Protein AF-A0A1H4B2Q1-F1 (afdb_monomer_lite)

Sequence (324 aa):
MSEIVYVLINEAMPGYVKVGKTTTSLEQRMKELSSSTSLPLPFTCFYACTVNNSTFVERQIHDAFDNNRPNKKREFFQIAPARIVAALKLAELEDITPIDDIEMVPEDRQALEKVRSERRGQFKFSLANIPIGAELVYINNHEIRAKVINDKSIELDGKETSLSASATKLLGYKNTVQGTAYWLYEGEILDERRKRLELEGSDSFSMEQGEVVLKAGAEGGSITLYGIRNNKDWFFGLNVVDQTPSFINESDAVHDSGVVNSWLEALELLDQYTWHELYPLEVHPEFRGKVFDAASTRVKSSTSDIAQQHLPNWKSLCLQNNNE

Radius of gyration: 25.02 Å; chains: 1; bounding box: 66×44×75 Å

Secondary structure (DSSP, 8-state):
--EEEEEEEETTSTTEEEEEEESS-HHHHHHHHHT-TT-SSPEEEEEEEEES-HHHHHHHHHHHTGGG-S-TTSSEEES-HHHHHHHHTTTEEEE---SS-----HHHHHHHHHHHHHH-----GGGGT--TT-EEEETT-TT-EEEE-SSS-EEETTEEE-HHHHHHHHHT-SSPP-GGGSEEETTEEHHHHHHHHHHHHHHH--GGG-EEEEEEEETTEEEEEEEEEETTEEEEEEEEEE-GGGGGTPPPEEEEPPPBSSHHHHHHHHHTTTGGGSEEEEE-GGGHHHHHHHHHHHHHH---HHHHHHHHHHHHHHH-----

Organism: NCBI:txid592050

pLDDT: mean 83.67, std 12.82, range [34.25, 97.81]

InterPro domains:
  IPR018306 Bacteriophage T5, Orf172 DNA-binding [PF10544] (4-89)
  IPR018306 Bacteriophage T5, Orf172 DNA-binding [SM00974] (11-91)

Structure (mmCIF, N/CA/C/O backbone):
data_AF-A0A1H4B2Q1-F1
#
_entry.id   AF-A0A1H4B2Q1-F1
#
loop_
_atom_site.group_PDB
_atom_site.id
_atom_site.type_symbol
_atom_site.label_atom_id
_atom_site.label_alt_id
_atom_site.label_comp_id
_atom_site.label_asym_id
_atom_site.label_entity_id
_atom_site.label_seq_id
_atom_site.pdbx_PDB_ins_code
_atom_site.Cartn_x
_atom_site.Cartn_y
_atom_site.Cartn_z
_atom_site.occupancy
_atom_site.B_iso_or_equiv
_atom_site.auth_seq_id
_atom_site.auth_comp_id
_atom_site.auth_asym_id
_atom_site.auth_atom_id
_atom_site.pdbx_PD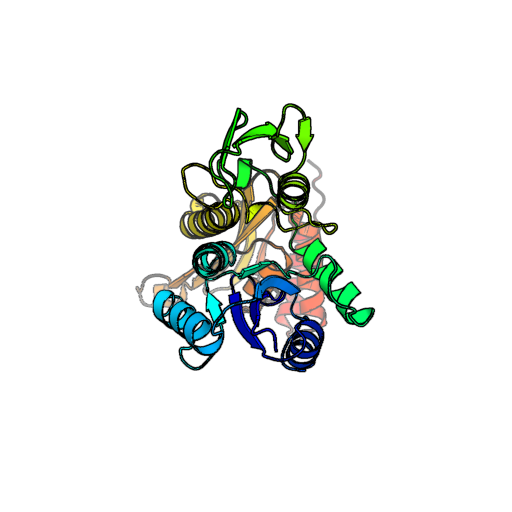B_model_num
ATOM 1 N N . MET A 1 1 ? -9.785 0.298 35.003 1.00 61.94 1 MET A N 1
ATOM 2 C CA . MET A 1 1 ? -8.960 0.855 33.911 1.00 61.94 1 MET A CA 1
ATOM 3 C C . MET A 1 1 ? -9.515 0.296 32.625 1.00 61.94 1 MET A C 1
ATOM 5 O O . MET A 1 1 ? -9.882 -0.872 32.627 1.00 61.94 1 MET A O 1
ATOM 9 N N . SER A 1 2 ? -9.638 1.117 31.591 1.00 83.62 2 SER A N 1
ATOM 10 C CA . SER A 1 2 ? -10.120 0.666 30.288 1.00 83.62 2 SER A CA 1
ATOM 11 C C . SER A 1 2 ? -9.039 -0.194 29.633 1.00 83.62 2 SER A C 1
ATOM 13 O O . SER A 1 2 ? -7.888 0.227 29.546 1.00 83.62 2 SER A O 1
ATOM 15 N N . GLU A 1 3 ? -9.387 -1.409 29.223 1.00 95.75 3 GLU A N 1
ATOM 16 C CA . GLU A 1 3 ? -8.487 -2.282 28.474 1.00 95.75 3 GLU A CA 1
ATOM 17 C C . GLU A 1 3 ? -8.705 -2.059 26.979 1.00 95.75 3 GLU A C 1
ATOM 19 O O . GLU A 1 3 ? -9.832 -2.160 26.499 1.00 95.75 3 GLU A O 1
ATOM 24 N N . ILE A 1 4 ? -7.639 -1.733 26.251 1.00 96.88 4 ILE A N 1
ATOM 25 C CA . ILE A 1 4 ? -7.710 -1.279 24.861 1.00 96.88 4 ILE A CA 1
ATOM 26 C C . ILE A 1 4 ? -7.006 -2.282 23.960 1.00 96.88 4 ILE A C 1
ATOM 28 O O . ILE A 1 4 ? -5.885 -2.702 24.254 1.00 96.88 4 ILE A O 1
ATOM 32 N N . VAL A 1 5 ? -7.633 -2.609 22.832 1.00 97.12 5 VAL A N 1
ATOM 33 C CA . VAL A 1 5 ? -6.990 -3.294 21.706 1.00 97.12 5 VAL A CA 1
ATOM 34 C C . VAL A 1 5 ? -6.981 -2.351 20.512 1.00 97.12 5 VAL A C 1
ATOM 36 O O . VAL A 1 5 ? -7.979 -1.692 20.220 1.00 97.12 5 VAL A O 1
ATOM 39 N N . TYR A 1 6 ? -5.839 -2.268 19.838 1.00 95.25 6 TYR A N 1
ATOM 40 C CA . TYR A 1 6 ? -5.623 -1.348 18.730 1.00 95.25 6 TYR A CA 1
ATOM 41 C C . TYR A 1 6 ? -5.062 -2.054 17.499 1.00 95.25 6 TYR A C 1
ATOM 43 O O . TYR A 1 6 ? -4.357 -3.064 17.581 1.00 95.25 6 TYR A O 1
ATOM 51 N N . VAL A 1 7 ? -5.340 -1.448 16.353 1.00 93.69 7 VAL A N 1
ATOM 52 C CA . VAL A 1 7 ? -4.851 -1.805 15.028 1.00 93.69 7 VAL A CA 1
ATOM 53 C C . VAL A 1 7 ? -4.079 -0.601 14.505 1.00 93.69 7 VAL A C 1
ATOM 55 O O . VAL A 1 7 ? -4.655 0.456 14.245 1.00 93.69 7 VAL A O 1
ATOM 58 N N . LEU A 1 8 ? -2.761 -0.740 14.384 1.00 91.81 8 LEU A N 1
ATOM 59 C CA . LEU A 1 8 ? -1.880 0.311 13.883 1.00 91.81 8 LEU A CA 1
ATOM 60 C C . LEU A 1 8 ? -1.349 -0.053 12.504 1.00 91.81 8 LEU A C 1
ATOM 62 O O . LEU A 1 8 ? -1.038 -1.212 12.224 1.0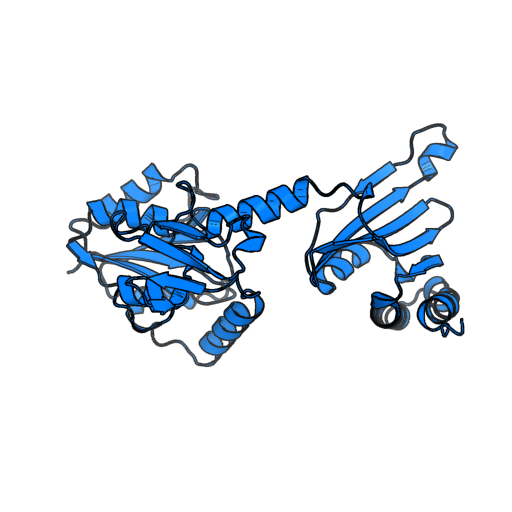0 91.81 8 LEU A O 1
ATOM 66 N N . ILE A 1 9 ? -1.178 0.966 11.676 1.00 87.62 9 ILE A N 1
ATOM 67 C CA . ILE A 1 9 ? -0.533 0.865 10.370 1.00 87.62 9 ILE A CA 1
ATOM 68 C C . ILE A 1 9 ? 0.684 1.774 10.339 1.00 87.62 9 ILE A C 1
ATOM 70 O O . ILE A 1 9 ? 0.765 2.756 11.075 1.00 87.62 9 ILE A O 1
ATOM 74 N N . ASN A 1 10 ? 1.642 1.435 9.492 1.00 87.88 10 ASN A N 1
ATOM 75 C CA . ASN A 1 10 ? 2.807 2.264 9.259 1.00 87.88 10 ASN A CA 1
ATOM 76 C C . ASN A 1 10 ? 2.923 2.509 7.762 1.00 87.88 10 ASN A C 1
ATOM 78 O O . ASN A 1 10 ? 3.028 1.561 6.984 1.00 87.88 10 ASN A O 1
ATOM 82 N N . GLU A 1 11 ? 2.923 3.775 7.363 1.00 79.06 11 GLU A N 1
ATOM 83 C CA . GLU A 1 11 ? 3.004 4.150 5.953 1.00 79.06 11 GLU A CA 1
ATOM 84 C C . GLU A 1 11 ? 4.336 3.712 5.319 1.00 79.06 11 GLU A C 1
ATOM 86 O O . GLU A 1 11 ? 4.404 3.568 4.111 1.00 79.06 11 GLU A O 1
ATOM 91 N N . ALA A 1 12 ? 5.392 3.402 6.074 1.00 79.25 12 ALA A N 1
ATOM 92 C CA . ALA A 1 12 ? 6.616 2.822 5.514 1.00 79.25 12 ALA A CA 1
ATOM 93 C C . ALA A 1 12 ? 6.510 1.303 5.273 1.00 79.25 12 ALA A C 1
ATOM 95 O O . ALA A 1 12 ? 7.309 0.751 4.524 1.00 79.25 12 ALA A O 1
ATOM 96 N N . MET A 1 13 ? 5.508 0.627 5.847 1.00 84.38 13 MET A N 1
ATOM 97 C CA . MET A 1 13 ? 5.320 -0.831 5.781 1.00 84.38 13 MET A CA 1
ATOM 98 C C . MET A 1 13 ? 3.935 -1.195 5.199 1.00 84.38 13 MET A C 1
ATOM 100 O O . MET A 1 13 ? 3.051 -1.658 5.922 1.00 84.38 13 MET A O 1
ATOM 104 N N . PRO A 1 14 ? 3.700 -0.975 3.893 1.00 73.12 14 PRO A N 1
ATOM 105 C CA . PRO A 1 14 ? 2.406 -1.219 3.261 1.00 73.12 14 PRO A CA 1
ATOM 106 C C . PRO A 1 14 ? 2.003 -2.690 3.338 1.00 73.12 14 PRO A C 1
ATOM 108 O O . PRO A 1 14 ? 2.814 -3.587 3.135 1.00 73.12 14 PRO A O 1
ATOM 111 N N . GLY A 1 15 ? 0.720 -2.933 3.611 1.00 76.56 15 GLY A N 1
ATOM 112 C CA . GLY A 1 15 ? 0.176 -4.286 3.762 1.00 76.56 15 GLY A CA 1
ATOM 113 C C . GLY A 1 15 ? 0.490 -4.943 5.108 1.00 76.56 15 GLY A C 1
ATOM 114 O O . GLY A 1 15 ? -0.048 -6.014 5.378 1.00 76.56 15 GLY A O 1
ATOM 115 N N . TYR A 1 16 ? 1.295 -4.299 5.959 1.00 88.56 16 TYR A N 1
ATOM 116 C CA . TYR A 1 16 ? 1.547 -4.743 7.321 1.00 88.56 16 TYR A CA 1
ATOM 117 C C . TYR A 1 16 ? 0.674 -3.990 8.315 1.00 88.56 16 TYR A C 1
ATOM 119 O O . TYR A 1 16 ? 0.535 -2.767 8.275 1.00 88.56 16 TYR A O 1
ATOM 127 N N . VAL A 1 17 ? 0.131 -4.744 9.260 1.00 92.25 17 VAL A N 1
ATOM 128 C CA . VAL A 1 17 ? -0.717 -4.245 10.334 1.00 92.25 17 VAL A CA 1
ATOM 129 C C . VAL A 1 17 ? -0.164 -4.739 11.657 1.00 92.25 17 VAL A C 1
ATOM 131 O O . VAL A 1 17 ? 0.189 -5.910 11.792 1.00 92.25 17 VAL A O 1
ATOM 134 N N . LYS A 1 18 ? -0.087 -3.849 12.644 1.00 95.44 18 LYS A N 1
ATOM 135 C CA . LYS A 1 18 ? 0.281 -4.188 14.015 1.00 95.44 18 LYS A CA 1
ATOM 136 C C . LYS A 1 18 ? -0.973 -4.273 14.875 1.00 95.44 18 LYS A C 1
ATOM 138 O O . LYS A 1 18 ? -1.715 -3.299 14.961 1.00 95.44 18 LYS A O 1
ATOM 143 N N . VAL A 1 19 ? -1.163 -5.393 15.566 1.00 97.00 19 VAL A N 1
ATOM 144 C CA . VAL A 1 19 ? -2.237 -5.543 16.561 1.00 97.00 19 VAL A CA 1
ATOM 145 C C . VAL A 1 19 ? -1.625 -5.673 17.934 1.00 97.00 19 VAL A C 1
ATOM 147 O O . VAL A 1 19 ? -0.865 -6.605 18.178 1.00 97.00 19 VAL A O 1
ATOM 150 N N . GLY A 1 20 ? -1.976 -4.766 18.833 1.00 96.62 20 GLY A N 1
ATOM 151 C CA . GLY A 1 20 ? -1.521 -4.837 20.212 1.00 96.62 20 GLY A CA 1
ATOM 152 C C . GLY A 1 20 ? -2.579 -4.347 21.179 1.00 96.62 20 GLY A C 1
ATOM 153 O O . GLY A 1 20 ? -3.704 -4.019 20.798 1.00 96.62 20 GLY A O 1
ATOM 154 N N . LYS A 1 21 ? -2.187 -4.286 22.445 1.00 96.62 21 LYS A N 1
ATOM 155 C CA . LYS A 1 21 ? -3.043 -3.842 23.539 1.00 96.62 21 LYS A CA 1
ATOM 156 C C . LYS A 1 21 ? -2.352 -2.840 24.446 1.00 96.62 21 LYS A C 1
ATOM 158 O O . LYS A 1 21 ? -1.122 -2.775 24.515 1.00 96.62 21 LYS A O 1
ATOM 163 N N . THR A 1 22 ? -3.157 -2.094 25.187 1.00 95.25 22 THR A N 1
ATOM 164 C CA . THR A 1 22 ? -2.695 -1.280 26.308 1.00 95.25 22 THR A CA 1
ATOM 165 C C . THR A 1 22 ? -3.746 -1.231 27.412 1.00 95.25 22 THR A C 1
ATOM 167 O O . THR A 1 22 ? -4.943 -1.331 27.157 1.00 95.25 22 THR A O 1
ATOM 170 N N . THR A 1 23 ? -3.289 -1.087 28.652 1.00 92.75 23 THR A N 1
ATOM 171 C CA . THR A 1 23 ? -4.130 -0.801 29.825 1.00 92.75 23 THR A CA 1
ATOM 172 C C . THR A 1 23 ? -3.987 0.651 30.291 1.00 92.75 23 THR A C 1
ATOM 174 O O . THR A 1 23 ? -4.574 1.044 31.301 1.00 92.75 23 THR A O 1
ATOM 177 N N . THR A 1 24 ? -3.166 1.435 29.586 1.00 87.00 24 THR A N 1
ATOM 178 C CA . THR A 1 24 ? -2.926 2.862 29.816 1.00 87.00 24 THR A CA 1
ATOM 179 C C . THR A 1 24 ? -3.566 3.682 28.686 1.00 87.00 24 THR A C 1
ATOM 181 O O . THR A 1 24 ? -4.591 3.286 28.137 1.00 87.00 24 THR A O 1
ATOM 184 N N . SER A 1 25 ? -2.989 4.832 28.331 1.00 89.88 25 SER A N 1
ATOM 185 C CA . SER A 1 25 ? -3.442 5.659 27.209 1.00 89.88 25 SER A CA 1
ATOM 186 C C . SER A 1 25 ? -2.975 5.083 25.867 1.00 89.88 25 SER A C 1
ATOM 188 O O . SER A 1 25 ? -1.820 4.668 25.708 1.00 89.88 25 SER A O 1
ATOM 190 N N . LEU A 1 26 ? -3.881 5.093 24.887 1.00 89.69 26 LEU A N 1
ATOM 191 C CA . LEU A 1 26 ? -3.586 4.752 23.496 1.00 89.69 26 LEU A CA 1
ATOM 192 C C . LEU A 1 26 ? -2.543 5.712 22.911 1.00 89.69 26 LEU A C 1
ATOM 194 O O . LEU A 1 26 ? -1.587 5.276 22.273 1.00 89.69 26 LEU A O 1
ATOM 198 N N . GLU A 1 27 ? -2.691 7.006 23.188 1.00 87.38 27 GLU A N 1
ATOM 199 C CA . GLU A 1 27 ? -1.802 8.065 22.720 1.00 87.38 27 GLU A CA 1
ATOM 200 C C . GLU A 1 27 ? -0.378 7.873 23.233 1.00 87.38 27 GLU A C 1
ATOM 202 O O . GLU A 1 27 ? 0.581 7.936 22.461 1.00 87.38 27 GLU A O 1
ATOM 207 N N . GLN A 1 28 ? -0.235 7.587 24.530 1.00 88.12 28 GLN A N 1
ATOM 208 C CA . GLN A 1 28 ? 1.063 7.303 25.130 1.00 88.12 28 GLN A CA 1
ATOM 209 C C . GLN A 1 28 ? 1.693 6.063 24.489 1.00 88.12 28 GLN A C 1
ATOM 211 O O . GLN A 1 28 ? 2.852 6.105 24.072 1.00 88.12 28 GLN A O 1
ATOM 216 N N . ARG A 1 29 ? 0.924 4.976 24.351 1.00 91.62 29 ARG A N 1
ATOM 217 C CA . ARG A 1 29 ? 1.432 3.730 23.772 1.00 91.62 29 ARG A CA 1
ATOM 218 C C . ARG A 1 29 ? 1.879 3.908 22.323 1.00 91.62 29 ARG A C 1
ATOM 220 O O . ARG A 1 29 ? 2.900 3.354 21.919 1.00 91.62 29 ARG A O 1
ATOM 227 N N . MET A 1 30 ? 1.139 4.686 21.543 1.00 89.56 30 MET A N 1
ATOM 228 C CA . MET A 1 30 ? 1.512 4.993 20.168 1.00 89.56 30 MET A CA 1
ATOM 229 C C . MET A 1 30 ? 2.780 5.840 20.084 1.00 89.56 30 MET A C 1
ATOM 231 O O . MET A 1 30 ? 3.648 5.518 19.277 1.00 89.56 30 MET A O 1
ATOM 235 N N . LYS A 1 31 ? 2.941 6.860 20.938 1.00 86.19 31 LYS A N 1
ATOM 236 C CA . LYS A 1 31 ? 4.186 7.645 21.011 1.00 86.19 31 LYS A CA 1
ATOM 237 C C . LYS A 1 31 ? 5.388 6.770 21.368 1.00 86.19 31 LYS A C 1
ATOM 239 O O . LYS A 1 31 ? 6.425 6.864 20.719 1.00 86.19 31 LYS A O 1
ATOM 244 N N . GLU A 1 32 ? 5.238 5.873 22.341 1.00 88.69 32 GLU A N 1
ATOM 245 C CA . GLU A 1 32 ? 6.292 4.926 22.723 1.00 88.69 32 GLU A CA 1
ATOM 246 C C . GLU A 1 32 ? 6.706 4.035 21.544 1.00 88.69 32 GLU A C 1
ATOM 248 O O . GLU A 1 32 ? 7.893 3.903 21.254 1.00 88.69 32 GLU A O 1
ATOM 253 N N . LEU A 1 33 ? 5.734 3.460 20.829 1.00 88.56 33 LEU A N 1
ATOM 254 C CA . LEU A 1 33 ? 6.000 2.564 19.701 1.00 88.56 33 LEU A CA 1
ATOM 255 C C . LEU A 1 33 ? 6.617 3.292 18.503 1.00 88.56 33 LEU A C 1
ATOM 257 O O . LEU A 1 33 ? 7.503 2.740 17.856 1.00 88.56 33 LEU A O 1
ATOM 261 N N . SER A 1 34 ? 6.163 4.512 18.224 1.00 85.00 34 SER A N 1
ATOM 262 C CA . SER A 1 34 ? 6.640 5.327 17.104 1.00 85.00 34 SER A CA 1
ATOM 263 C C . SER A 1 34 ? 7.990 5.997 17.368 1.00 85.00 34 SER A C 1
ATOM 265 O O . SER A 1 34 ? 8.641 6.409 16.420 1.00 85.00 34 SER A O 1
ATOM 267 N N . SER A 1 35 ? 8.448 6.077 18.623 1.00 84.62 35 SER A N 1
ATOM 268 C CA . SER A 1 35 ? 9.748 6.687 18.962 1.00 84.62 35 SER A CA 1
ATOM 269 C C . SER A 1 35 ? 10.964 5.814 18.625 1.00 84.62 35 SER A C 1
ATOM 271 O O . SER A 1 35 ? 12.108 6.252 18.757 1.00 84.62 35 SER A O 1
ATOM 273 N N . SER A 1 36 ? 10.746 4.565 18.206 1.00 84.19 36 SER A N 1
ATOM 274 C CA . SER A 1 36 ? 11.831 3.667 17.824 1.00 84.19 36 SER A CA 1
ATOM 275 C C . SER A 1 36 ? 12.524 4.149 16.549 1.00 84.19 36 SER A C 1
ATOM 277 O O . SER A 1 36 ? 11.917 4.186 15.484 1.00 84.19 36 SER A O 1
ATOM 279 N N . THR A 1 37 ? 13.836 4.385 16.626 1.00 78.81 37 THR A N 1
ATOM 280 C CA . THR A 1 37 ? 14.688 4.742 15.472 1.00 78.81 37 THR A CA 1
ATOM 281 C C . THR A 1 37 ? 14.773 3.650 14.401 1.00 78.81 37 THR A C 1
ATOM 283 O O . THR A 1 37 ? 15.349 3.863 13.340 1.00 78.81 37 THR A O 1
ATOM 286 N N . SER A 1 38 ? 14.222 2.463 14.671 1.00 83.50 38 SER A N 1
ATOM 287 C CA . SER A 1 38 ? 14.126 1.356 13.715 1.00 83.50 38 SER A CA 1
ATOM 288 C C . SER A 1 38 ? 12.898 1.448 12.799 1.00 83.50 38 SER A C 1
ATOM 290 O O . SER A 1 38 ? 12.734 0.590 11.934 1.00 83.50 38 SER A O 1
ATOM 292 N N . LEU A 1 39 ? 12.020 2.441 12.990 1.00 85.06 39 LEU A N 1
ATOM 293 C CA . LEU A 1 39 ? 10.852 2.681 12.143 1.00 85.06 39 LEU A CA 1
ATOM 294 C C . LEU A 1 39 ? 11.088 3.911 11.252 1.00 85.06 39 LEU A C 1
ATOM 296 O O . LEU A 1 39 ? 11.371 4.980 11.783 1.00 85.06 39 LEU A O 1
ATOM 300 N N . PRO A 1 40 ? 10.940 3.797 9.917 1.00 82.06 40 PRO A N 1
ATOM 301 C CA . PRO A 1 40 ? 11.136 4.937 9.016 1.00 82.06 40 PRO A CA 1
ATOM 302 C C . PRO A 1 40 ? 10.054 6.01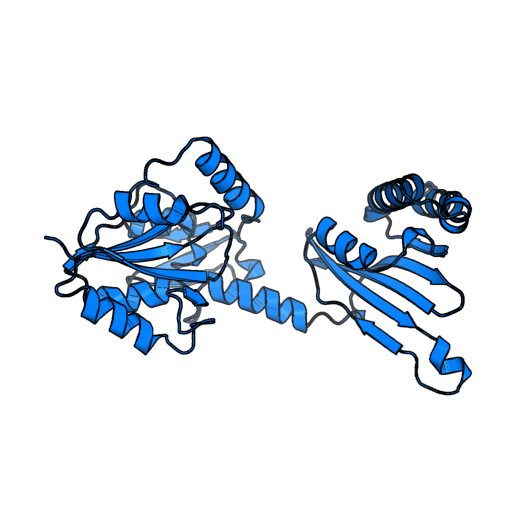7 9.131 1.00 82.06 40 PRO A C 1
ATOM 304 O O . PRO A 1 40 ? 10.299 7.170 8.797 1.00 82.06 40 PRO A O 1
ATOM 307 N N . LEU A 1 41 ? 8.849 5.634 9.560 1.00 85.06 41 LEU A N 1
ATOM 308 C CA . LEU A 1 41 ? 7.712 6.524 9.793 1.00 85.06 41 LEU A CA 1
ATOM 309 C C . LEU A 1 41 ? 7.008 6.133 11.099 1.00 85.06 41 LEU A C 1
ATOM 311 O O . LEU A 1 41 ? 7.108 4.973 11.512 1.00 85.06 41 LEU A O 1
ATOM 315 N N . PRO A 1 42 ? 6.272 7.048 11.748 1.00 85.25 42 PRO A N 1
ATOM 316 C CA . PRO A 1 42 ? 5.464 6.717 12.917 1.00 85.25 42 PRO A CA 1
ATOM 317 C C . PRO A 1 42 ? 4.254 5.841 12.551 1.00 85.25 42 PRO A C 1
ATOM 319 O O . PRO A 1 42 ? 3.817 5.765 11.400 1.00 85.25 42 PRO A O 1
ATOM 322 N N . PHE A 1 43 ? 3.677 5.187 13.559 1.00 88.12 43 PHE A N 1
ATOM 323 C CA . PHE A 1 43 ? 2.398 4.499 13.416 1.00 88.12 43 PHE A CA 1
ATOM 324 C C . PHE A 1 43 ? 1.222 5.478 13.354 1.00 88.12 43 PHE A C 1
ATOM 326 O O . PHE A 1 43 ? 1.135 6.414 14.147 1.00 88.12 43 PHE A O 1
ATOM 333 N N . THR A 1 44 ? 0.253 5.164 12.498 1.00 84.06 44 THR A N 1
ATOM 334 C CA . THR A 1 44 ? -1.091 5.747 12.497 1.00 84.06 44 THR A CA 1
ATOM 335 C C . THR A 1 44 ? -2.078 4.753 13.109 1.00 84.06 44 THR A C 1
ATOM 337 O O . THR A 1 44 ? -1.974 3.541 12.888 1.00 84.06 44 THR A O 1
ATOM 340 N N . CYS A 1 45 ? -3.044 5.251 13.884 1.00 86.19 45 CYS A N 1
ATOM 341 C CA . CYS A 1 45 ? -4.122 4.423 14.413 1.00 86.19 45 CYS A CA 1
ATOM 342 C C . CYS A 1 45 ? -5.133 4.164 13.300 1.00 86.19 45 CYS A C 1
ATOM 344 O O . CYS A 1 45 ? -5.758 5.100 12.812 1.00 86.19 45 CYS A O 1
ATOM 346 N N . PHE A 1 46 ? -5.277 2.908 12.885 1.00 83.88 46 PHE A N 1
ATOM 347 C CA . PHE A 1 46 ? -6.342 2.538 11.959 1.00 83.88 46 PHE A CA 1
ATOM 348 C C . PHE A 1 46 ? -7.663 2.351 12.705 1.00 83.88 46 PHE A C 1
ATOM 350 O O . PHE A 1 46 ? -8.710 2.738 12.202 1.00 83.88 46 PHE A O 1
ATOM 357 N N . TYR A 1 47 ? -7.603 1.738 13.889 1.00 86.75 47 TYR A N 1
ATOM 358 C CA . TYR A 1 47 ? -8.766 1.475 14.724 1.00 86.75 47 TYR A CA 1
ATOM 359 C C . TYR A 1 47 ? -8.342 1.146 16.161 1.00 86.75 47 TYR A C 1
ATOM 361 O O . TYR A 1 47 ? -7.305 0.510 16.373 1.00 86.75 47 TYR A O 1
ATOM 369 N N . ALA A 1 48 ? -9.144 1.534 17.148 1.00 91.31 48 ALA A N 1
ATOM 370 C CA . ALA A 1 48 ? -8.966 1.140 18.539 1.00 91.31 48 ALA A CA 1
ATOM 371 C C . ALA A 1 48 ? -10.312 1.037 19.260 1.00 91.31 48 ALA A C 1
ATOM 373 O O . ALA A 1 48 ? -11.207 1.850 19.049 1.00 91.31 48 ALA A O 1
ATOM 374 N N . CYS A 1 49 ? -10.435 0.063 20.156 1.00 91.81 49 CYS A N 1
ATOM 375 C CA . CYS A 1 49 ? -11.635 -0.113 20.966 1.00 91.81 49 CYS A CA 1
ATOM 376 C C . CYS A 1 49 ? -11.303 -0.520 22.398 1.00 91.81 49 CYS A C 1
ATOM 378 O O . CYS A 1 49 ? -10.243 -1.095 22.672 1.00 91.81 49 CYS A O 1
ATOM 380 N N . THR A 1 50 ? -12.232 -0.243 23.308 1.00 95.88 50 THR A N 1
ATOM 381 C CA . THR A 1 50 ? -12.221 -0.839 24.643 1.00 95.88 50 THR A CA 1
ATOM 382 C C . THR A 1 50 ? -12.853 -2.228 24.607 1.00 95.88 50 THR A C 1
ATOM 384 O O . THR A 1 50 ? -13.784 -2.492 23.843 1.00 95.88 50 THR A O 1
ATOM 387 N N . VAL A 1 51 ? -12.332 -3.135 25.433 1.00 96.50 51 VAL A N 1
ATOM 388 C CA . VAL A 1 51 ? -12.786 -4.527 25.529 1.00 96.50 51 VAL A CA 1
ATOM 389 C C . VAL A 1 51 ? -12.808 -4.994 26.984 1.00 96.50 51 VAL A C 1
ATOM 391 O O . VAL A 1 51 ? -12.138 -4.426 27.843 1.00 96.50 51 VAL A O 1
ATOM 394 N N . ASN A 1 52 ? -13.539 -6.076 27.270 1.00 95.44 52 ASN A N 1
ATOM 395 C CA . ASN A 1 52 ? -13.597 -6.652 28.622 1.00 95.44 52 ASN A CA 1
ATOM 396 C C . ASN A 1 52 ? -12.263 -7.267 29.085 1.00 95.44 52 ASN A C 1
ATOM 398 O O . ASN A 1 52 ? -11.972 -7.275 30.276 1.00 95.44 52 ASN A O 1
ATOM 402 N N . ASN A 1 53 ? -11.491 -7.852 28.164 1.00 95.88 53 ASN A N 1
ATOM 403 C CA . ASN A 1 53 ? -10.217 -8.510 28.460 1.00 95.88 53 ASN A CA 1
ATOM 404 C C . ASN A 1 53 ? -9.296 -8.418 27.238 1.00 95.88 53 ASN A C 1
ATOM 406 O O . ASN A 1 53 ? -9.356 -9.250 26.329 1.00 95.88 53 ASN A O 1
ATOM 410 N N . SER A 1 54 ? -8.436 -7.404 27.213 1.00 96.69 54 SER A N 1
ATOM 411 C CA . SER A 1 54 ? -7.530 -7.129 26.094 1.00 96.69 54 SER A CA 1
ATOM 412 C C . SER A 1 54 ? -6.529 -8.246 25.864 1.00 96.69 54 SER A C 1
ATOM 414 O O . SER A 1 54 ? -6.184 -8.529 24.722 1.00 96.69 54 SER A O 1
ATOM 416 N N . THR A 1 55 ? -6.091 -8.931 26.923 1.00 96.88 55 THR A N 1
ATOM 417 C CA . THR A 1 55 ? -5.144 -10.043 26.794 1.00 96.88 55 THR A CA 1
ATOM 418 C C . THR A 1 55 ? -5.768 -11.243 26.107 1.00 96.88 55 THR A C 1
ATOM 420 O O . THR A 1 55 ? -5.127 -11.869 25.265 1.00 96.88 55 THR A O 1
ATOM 423 N N . PHE A 1 56 ? -7.013 -11.559 26.447 1.00 96.81 56 PHE A N 1
ATOM 424 C CA . PHE A 1 56 ? -7.753 -12.610 25.773 1.00 96.81 56 PHE A CA 1
ATOM 425 C C . PHE A 1 56 ? -8.035 -12.228 24.318 1.00 96.81 56 PHE A C 1
ATOM 427 O O . PHE A 1 56 ? -7.703 -13.005 23.426 1.00 96.81 56 PHE A O 1
ATOM 434 N N . VAL A 1 57 ? -8.588 -11.034 24.078 1.00 97.06 57 VAL A N 1
ATOM 435 C CA . VAL A 1 57 ? -8.980 -10.579 22.735 1.00 97.06 57 VAL A CA 1
ATOM 436 C C . VAL A 1 57 ? -7.777 -10.502 21.796 1.00 97.06 57 VAL A C 1
ATOM 438 O O . VAL A 1 57 ? -7.821 -11.082 20.716 1.00 97.06 57 VAL A O 1
ATOM 441 N N . GLU A 1 58 ? -6.678 -9.866 22.214 1.00 97.25 58 GLU A N 1
ATOM 442 C CA . GLU A 1 58 ? -5.441 -9.800 21.425 1.00 97.25 58 GLU A CA 1
ATOM 443 C C . GLU A 1 58 ? -4.953 -11.201 21.046 1.00 97.25 58 GLU A C 1
ATOM 445 O O . GLU A 1 58 ? -4.669 -11.459 19.877 1.00 97.25 58 GLU A O 1
ATOM 450 N N . ARG A 1 59 ? -4.902 -12.125 22.015 1.00 96.38 59 ARG A N 1
ATOM 451 C CA . ARG A 1 59 ? -4.476 -13.502 21.758 1.00 96.38 59 ARG A CA 1
ATOM 452 C C . ARG A 1 59 ? -5.388 -14.189 20.743 1.00 96.38 59 ARG A C 1
ATOM 454 O O . ARG A 1 59 ? -4.883 -14.827 19.832 1.00 96.38 59 ARG A O 1
ATOM 461 N N . GLN A 1 60 ? -6.708 -14.036 20.860 1.00 97.25 60 GLN A N 1
ATOM 462 C CA . GLN A 1 60 ? -7.646 -14.614 19.891 1.00 97.25 60 GLN A CA 1
ATOM 463 C C . GLN A 1 60 ? -7.458 -14.046 18.482 1.00 97.25 60 GLN A C 1
ATOM 465 O O . GLN A 1 60 ? -7.513 -14.807 17.524 1.00 97.25 60 GLN A O 1
ATOM 470 N N . ILE A 1 61 ? -7.179 -12.747 18.342 1.00 96.31 61 ILE A N 1
ATOM 471 C CA . ILE A 1 61 ? -6.842 -12.156 17.040 1.00 96.31 61 ILE A CA 1
ATOM 472 C C . ILE A 1 61 ? -5.533 -12.748 16.504 1.00 96.31 61 ILE A C 1
ATOM 474 O O . ILE A 1 61 ? -5.457 -13.128 15.338 1.00 96.31 61 ILE A O 1
ATOM 478 N N . HIS A 1 62 ? -4.507 -12.867 17.349 1.00 95.62 62 HIS A N 1
ATOM 479 C CA . HIS A 1 62 ? -3.224 -13.443 16.943 1.00 95.62 62 HIS A CA 1
ATOM 480 C C . HIS A 1 62 ? -3.352 -14.900 16.498 1.00 95.62 62 HIS A C 1
ATOM 482 O O . HIS A 1 62 ? -2.722 -15.267 15.509 1.00 95.62 62 HIS A O 1
ATOM 488 N N . ASP A 1 63 ? -4.173 -15.690 17.188 1.00 94.00 63 ASP A N 1
ATOM 489 C CA . ASP A 1 63 ? -4.436 -17.091 16.860 1.00 94.00 63 ASP A CA 1
ATOM 490 C C . ASP A 1 63 ? -5.286 -17.217 15.581 1.00 94.00 63 ASP A C 1
ATOM 492 O O . ASP A 1 63 ? -4.955 -17.993 14.686 1.00 94.00 63 ASP A O 1
ATOM 496 N N . ALA A 1 64 ? -6.358 -16.425 15.456 1.00 92.62 64 ALA A N 1
ATOM 497 C CA . ALA A 1 64 ? -7.274 -16.472 14.313 1.00 92.62 64 ALA A CA 1
ATOM 498 C C . ALA A 1 64 ? -6.599 -16.087 12.987 1.00 92.62 64 ALA A C 1
ATOM 500 O O . ALA A 1 64 ? -6.951 -16.620 11.935 1.00 92.62 64 ALA A O 1
ATOM 501 N N . PHE A 1 65 ? -5.618 -15.183 13.038 1.00 93.12 65 PHE A N 1
ATOM 502 C CA . PHE A 1 65 ? -4.871 -14.709 11.873 1.00 93.12 65 PHE A CA 1
ATOM 503 C C . PHE A 1 65 ? -3.405 -15.177 11.872 1.00 93.12 65 PHE A C 1
ATOM 505 O O . PHE A 1 65 ? -2.560 -14.536 11.246 1.00 93.12 65 PHE A O 1
ATOM 512 N N . ASP A 1 66 ? -3.076 -16.293 12.540 1.00 92.44 66 ASP A N 1
ATOM 513 C CA . ASP A 1 66 ? -1.689 -16.789 12.654 1.00 92.44 66 ASP A CA 1
ATOM 514 C C . ASP A 1 66 ? -1.042 -17.062 11.285 1.00 92.44 66 ASP A C 1
ATOM 516 O O . ASP A 1 66 ? 0.135 -16.765 11.078 1.00 92.44 66 ASP A O 1
ATOM 520 N N . ASN A 1 67 ? -1.827 -17.531 10.309 1.00 92.81 67 ASN A N 1
ATOM 521 C CA . ASN A 1 67 ? -1.362 -17.770 8.936 1.00 92.81 67 ASN A CA 1
ATOM 522 C C . ASN A 1 67 ? -0.904 -16.491 8.216 1.00 92.81 67 ASN A C 1
ATOM 524 O O . ASN A 1 67 ? -0.144 -16.567 7.256 1.00 92.81 67 ASN A O 1
ATOM 528 N N . ASN A 1 68 ? -1.341 -15.319 8.680 1.00 91.31 68 ASN A N 1
ATOM 529 C CA . ASN A 1 68 ? -0.957 -14.026 8.128 1.00 91.31 68 ASN A CA 1
ATOM 530 C C . ASN A 1 68 ? 0.218 -13.390 8.881 1.00 91.31 68 ASN A C 1
ATOM 532 O O . ASN A 1 68 ? 0.531 -12.236 8.605 1.00 91.31 68 ASN A O 1
ATOM 536 N N . ARG A 1 69 ? 0.868 -14.079 9.833 1.00 92.12 69 ARG A N 1
ATOM 537 C CA . ARG A 1 69 ? 1.998 -13.537 10.607 1.00 92.12 69 ARG A CA 1
ATOM 538 C C . ARG A 1 69 ? 3.337 -13.928 9.980 1.00 92.12 69 ARG A C 1
ATOM 540 O O . ARG A 1 69 ? 3.752 -15.079 10.119 1.00 92.12 69 ARG A O 1
ATOM 547 N N . PRO A 1 70 ? 4.103 -12.980 9.407 1.00 87.88 70 PRO A N 1
ATOM 548 C CA . PRO A 1 70 ? 5.420 -13.285 8.836 1.00 87.88 70 PRO A CA 1
ATOM 549 C C . PRO A 1 70 ? 6.431 -13.724 9.901 1.00 87.88 70 PRO A C 1
ATOM 551 O O . PRO A 1 70 ? 7.374 -14.461 9.630 1.00 87.88 70 PRO A O 1
ATOM 554 N N . ASN A 1 71 ? 6.227 -13.288 11.147 1.00 89.62 71 ASN A N 1
ATOM 555 C CA . ASN A 1 71 ? 7.009 -13.724 12.293 1.00 89.62 71 ASN A CA 1
ATOM 556 C C . ASN A 1 71 ? 6.097 -13.943 13.503 1.00 89.62 71 ASN A C 1
ATOM 558 O O . ASN A 1 71 ? 5.632 -12.984 14.120 1.00 89.62 71 ASN A O 1
ATOM 562 N N . LYS A 1 72 ? 5.914 -15.207 13.900 1.00 89.06 72 LYS A N 1
ATOM 563 C CA . LYS A 1 72 ? 5.041 -15.605 15.020 1.00 89.06 72 LYS A CA 1
ATOM 564 C C . LYS A 1 72 ? 5.448 -15.025 16.381 1.00 89.06 72 LYS A C 1
ATOM 566 O O . LYS A 1 72 ? 4.644 -14.993 17.304 1.00 89.06 72 LYS A O 1
ATOM 571 N N . LYS A 1 73 ? 6.689 -14.542 16.524 1.00 90.50 73 LYS A N 1
ATOM 572 C CA . LYS A 1 73 ? 7.173 -13.869 17.745 1.00 90.50 73 LYS A CA 1
ATOM 573 C C . LYS A 1 73 ? 6.851 -12.371 17.775 1.00 90.50 73 LYS A C 1
ATOM 575 O O . LYS A 1 73 ? 7.198 -11.696 18.741 1.00 90.50 73 LYS A O 1
ATOM 580 N N . ARG A 1 74 ? 6.273 -11.819 16.705 1.00 91.62 74 ARG A N 1
ATOM 581 C CA . ARG A 1 74 ? 6.008 -10.385 16.540 1.00 91.62 74 ARG A CA 1
ATOM 582 C C . ARG A 1 74 ? 4.531 -10.130 16.291 1.00 91.62 74 ARG A C 1
ATOM 584 O O . ARG A 1 74 ? 3.830 -10.945 15.708 1.00 91.62 74 ARG A O 1
ATOM 591 N N . GLU A 1 75 ? 4.063 -8.968 16.707 1.00 93.94 75 GLU A N 1
ATOM 592 C CA . GLU A 1 75 ? 2.652 -8.562 16.667 1.00 93.94 75 GLU A CA 1
ATOM 593 C C . GLU A 1 75 ? 2.236 -7.974 15.303 1.00 93.94 75 GLU A C 1
ATOM 595 O O . GLU A 1 75 ? 1.441 -7.038 15.253 1.00 93.94 75 GLU A O 1
ATOM 600 N N . PHE A 1 76 ? 2.830 -8.460 14.209 1.00 95.19 76 PHE A N 1
ATOM 601 C CA . PHE A 1 76 ? 2.590 -7.958 12.855 1.00 95.19 76 PHE A CA 1
ATOM 602 C C . PHE A 1 76 ? 1.929 -9.012 11.975 1.00 95.19 76 PHE A C 1
ATOM 604 O O . PHE A 1 76 ? 2.263 -10.197 12.047 1.00 95.19 76 PHE A O 1
ATOM 611 N N . PHE A 1 77 ? 1.041 -8.534 11.113 1.00 94.50 77 PHE A N 1
ATOM 612 C CA . PHE A 1 77 ? 0.232 -9.319 10.197 1.00 94.50 77 PHE A CA 1
ATOM 613 C C . PHE A 1 77 ? 0.342 -8.723 8.800 1.00 94.50 77 PHE A C 1
ATOM 615 O O . PHE A 1 77 ? 0.284 -7.505 8.650 1.00 94.50 77 PHE A O 1
ATOM 622 N N . GLN A 1 78 ? 0.458 -9.574 7.790 1.00 91.12 78 GLN A N 1
ATOM 623 C CA . GLN A 1 78 ? 0.329 -9.204 6.390 1.00 91.12 78 GLN A CA 1
ATOM 624 C C . GLN A 1 78 ? -1.113 -9.491 5.948 1.00 91.12 78 GLN A C 1
ATOM 626 O O . GLN A 1 78 ? -1.437 -10.578 5.463 1.00 91.12 78 GLN A O 1
ATOM 631 N N . ILE A 1 79 ? -2.008 -8.545 6.236 1.00 83.12 79 ILE A N 1
ATOM 632 C CA . ILE A 1 79 ? -3.457 -8.644 6.002 1.00 83.12 79 ILE A CA 1
ATOM 633 C C . ILE A 1 79 ? -4.068 -7.240 5.935 1.00 83.12 79 ILE A C 1
ATOM 635 O O . ILE A 1 79 ? -3.551 -6.311 6.556 1.00 83.12 79 ILE A O 1
ATOM 639 N N . ALA A 1 80 ? -5.184 -7.065 5.222 1.00 77.88 80 ALA A N 1
ATOM 640 C CA . ALA A 1 80 ? -5.921 -5.806 5.262 1.00 77.88 80 ALA A CA 1
ATOM 641 C C . ALA A 1 80 ? -6.428 -5.503 6.692 1.00 77.88 80 ALA A C 1
ATOM 643 O O . ALA A 1 80 ? -7.071 -6.361 7.310 1.00 77.88 80 ALA A O 1
ATOM 644 N N . PRO A 1 81 ? -6.204 -4.285 7.225 1.00 83.50 81 PRO A N 1
ATOM 645 C CA . PRO A 1 81 ? -6.554 -3.943 8.606 1.00 83.50 81 PRO A CA 1
ATOM 646 C C . PRO A 1 81 ? -8.059 -4.053 8.880 1.00 83.50 81 PRO A C 1
ATOM 648 O O . PRO A 1 81 ? -8.453 -4.484 9.962 1.00 83.50 81 PRO A O 1
ATOM 651 N N . ALA A 1 82 ? -8.902 -3.772 7.880 1.00 76.06 82 ALA A N 1
ATOM 652 C CA . ALA A 1 82 ? -10.354 -3.917 7.970 1.00 76.06 82 ALA A CA 1
ATOM 653 C C . ALA A 1 82 ? -10.799 -5.339 8.369 1.00 76.06 82 ALA A C 1
ATOM 655 O O . ALA A 1 82 ? -11.778 -5.494 9.097 1.00 76.06 82 ALA A O 1
ATOM 656 N N . ARG A 1 83 ? -10.055 -6.385 7.974 1.00 79.50 83 ARG A N 1
ATOM 657 C CA . ARG A 1 83 ? -10.363 -7.775 8.357 1.00 79.50 83 ARG A CA 1
ATOM 658 C C . ARG A 1 83 ? -10.164 -8.020 9.851 1.00 79.50 83 ARG A C 1
ATOM 660 O O . ARG A 1 83 ? -10.934 -8.756 10.462 1.00 79.50 83 ARG A O 1
ATOM 667 N N . ILE A 1 84 ? -9.158 -7.377 10.440 1.00 89.00 84 ILE A N 1
ATOM 668 C CA . ILE A 1 84 ? -8.912 -7.429 11.884 1.00 89.00 84 ILE A CA 1
ATOM 669 C C . ILE A 1 84 ? -9.996 -6.645 12.624 1.00 89.00 84 ILE A C 1
ATOM 671 O O . ILE A 1 84 ? -10.526 -7.133 13.619 1.00 89.00 84 ILE A O 1
ATOM 675 N N . VAL A 1 85 ? -10.366 -5.464 12.115 1.00 83.44 85 VAL A N 1
ATOM 676 C CA . VAL A 1 85 ? -11.451 -4.650 12.688 1.00 83.44 85 VAL A CA 1
ATOM 677 C C . VAL A 1 85 ? -12.766 -5.425 12.718 1.00 83.44 85 VAL A C 1
ATOM 679 O O . VAL A 1 85 ? -13.422 -5.450 13.753 1.00 83.44 85 VAL A O 1
ATOM 682 N N . ALA A 1 86 ? -13.120 -6.128 11.640 1.00 78.56 86 ALA A N 1
ATOM 683 C CA . ALA A 1 86 ? -14.329 -6.950 11.597 1.00 78.56 86 ALA A CA 1
ATOM 684 C C . ALA A 1 86 ? -14.360 -8.020 12.705 1.00 78.56 86 ALA A C 1
ATOM 686 O O . ALA A 1 86 ? -15.402 -8.244 13.318 1.00 78.56 86 ALA A O 1
ATOM 687 N N . ALA A 1 87 ? -13.218 -8.647 13.009 1.00 87.19 87 ALA A N 1
ATOM 688 C CA . ALA A 1 87 ? -13.113 -9.589 14.121 1.00 87.19 87 ALA A CA 1
ATOM 689 C C . ALA A 1 87 ? -13.187 -8.889 15.492 1.00 87.19 87 ALA A C 1
ATOM 691 O O . ALA A 1 87 ? -13.860 -9.382 16.396 1.00 87.19 87 ALA A O 1
ATOM 692 N N . LEU A 1 88 ? -12.540 -7.727 15.649 1.00 88.81 88 LEU A N 1
ATOM 693 C CA . LEU A 1 88 ? -12.568 -6.946 16.893 1.00 88.81 88 LEU A CA 1
ATOM 694 C C . LEU A 1 88 ? -13.963 -6.421 17.236 1.00 88.81 88 LEU A C 1
ATOM 696 O O . LEU A 1 88 ? -14.322 -6.406 18.411 1.00 88.81 88 LEU A O 1
ATOM 700 N N . LYS A 1 89 ? -14.776 -6.077 16.232 1.00 83.44 89 LYS A N 1
ATOM 701 C CA . LYS A 1 89 ? -16.165 -5.623 16.411 1.00 83.44 89 LYS A CA 1
ATOM 702 C C . LYS A 1 89 ? -17.040 -6.634 17.171 1.00 83.44 89 LYS A C 1
ATOM 704 O O . LYS A 1 89 ? -18.028 -6.233 17.771 1.00 83.44 89 LYS A O 1
ATOM 709 N N . LEU A 1 90 ? -16.671 -7.920 17.213 1.00 87.81 90 LEU A N 1
ATOM 710 C CA . LEU A 1 90 ? -17.371 -8.941 18.010 1.00 87.81 90 LEU A CA 1
ATOM 711 C C . LEU A 1 90 ? -17.104 -8.837 19.523 1.00 87.81 90 LEU A C 1
ATOM 713 O O . LEU A 1 90 ? -17.868 -9.384 20.316 1.00 87.81 90 LEU A O 1
ATOM 717 N N . ALA A 1 91 ? -16.011 -8.183 19.921 1.00 90.19 91 ALA A N 1
ATOM 718 C CA . ALA A 1 91 ? -15.587 -8.021 21.312 1.00 90.19 91 ALA A CA 1
ATOM 719 C C . ALA A 1 91 ? -15.545 -6.550 21.773 1.00 90.19 91 ALA A C 1
ATOM 721 O O . ALA A 1 91 ? -15.256 -6.297 22.946 1.00 90.19 91 ALA A O 1
ATOM 722 N N . GLU A 1 92 ? -15.810 -5.606 20.864 1.00 91.38 92 GLU A N 1
ATOM 723 C CA . GLU A 1 92 ? -15.862 -4.164 21.117 1.00 91.38 92 GLU A CA 1
ATOM 724 C C . GLU A 1 92 ? -16.920 -3.822 22.173 1.00 91.38 92 GLU A C 1
ATOM 726 O O . GLU A 1 92 ? -18.073 -4.245 22.083 1.00 91.38 92 GLU A O 1
ATOM 731 N N . LEU A 1 93 ? -16.524 -3.005 23.151 1.00 91.31 93 LEU A N 1
ATOM 732 C CA . LEU A 1 93 ? -17.443 -2.301 24.046 1.00 91.31 93 LEU A CA 1
ATOM 733 C C . LEU A 1 93 ? -17.671 -0.858 23.590 1.00 91.31 93 LEU A C 1
ATOM 735 O O . LEU A 1 93 ? -18.802 -0.380 23.595 1.00 91.31 93 LEU A O 1
ATOM 739 N N . GLU A 1 94 ? -16.596 -0.170 23.207 1.00 88.38 94 GLU A N 1
ATOM 740 C CA . GLU A 1 94 ? -16.626 1.220 22.752 1.00 88.38 94 GLU A CA 1
ATOM 741 C C . GLU A 1 94 ? -15.513 1.458 21.728 1.00 88.38 94 GLU A C 1
ATOM 743 O O . GLU A 1 94 ? -14.360 1.089 21.968 1.00 88.38 94 GLU A O 1
ATOM 748 N N . ASP A 1 95 ? -15.850 2.092 20.606 1.00 84.94 95 ASP A N 1
ATOM 749 C CA . ASP A 1 95 ? -14.887 2.594 19.625 1.00 84.94 95 ASP A CA 1
ATOM 750 C C . ASP A 1 95 ? -14.226 3.873 20.156 1.00 84.94 95 ASP A C 1
ATOM 752 O O . ASP A 1 95 ? -14.890 4.877 20.412 1.00 84.94 95 ASP A O 1
ATOM 756 N N . ILE A 1 96 ? -12.908 3.822 20.327 1.00 86.75 96 ILE A N 1
ATOM 757 C CA . ILE A 1 96 ? -12.087 4.935 20.818 1.00 86.75 96 ILE A CA 1
ATOM 758 C C . ILE A 1 96 ? -11.013 5.320 19.800 1.00 86.75 96 ILE A C 1
ATOM 760 O O . ILE A 1 96 ? -9.956 5.843 20.161 1.00 86.75 96 ILE A O 1
ATOM 764 N N . THR A 1 97 ? -11.245 5.014 18.523 1.00 83.06 97 THR A N 1
ATOM 765 C CA . THR A 1 97 ? -10.308 5.349 17.454 1.00 83.06 97 THR A CA 1
ATOM 766 C C . THR A 1 97 ? -10.086 6.868 17.432 1.00 83.06 97 THR A C 1
ATOM 768 O O . THR A 1 97 ? -11.061 7.618 17.322 1.00 83.06 97 THR A O 1
ATOM 771 N N . PRO A 1 98 ? -8.833 7.355 17.543 1.00 72.94 98 PRO A N 1
ATOM 772 C CA . PRO A 1 98 ? -8.545 8.781 17.552 1.00 72.94 98 PRO A CA 1
ATOM 773 C C . PRO A 1 98 ? -9.106 9.469 16.308 1.00 72.94 98 PRO A C 1
ATOM 775 O O . PRO A 1 98 ? -8.843 9.064 15.178 1.00 72.94 98 PRO A O 1
ATOM 778 N N . ILE A 1 99 ? -9.881 10.531 16.532 1.00 56.44 99 ILE A N 1
ATOM 779 C CA . ILE A 1 99 ? -10.483 11.333 15.458 1.00 56.44 99 ILE A CA 1
ATOM 780 C C . ILE A 1 99 ? -9.395 12.083 14.672 1.00 56.44 99 ILE A C 1
ATOM 782 O O . ILE A 1 99 ? -9.559 12.312 13.471 1.00 56.44 99 ILE A O 1
ATOM 786 N N . ASP A 1 100 ? -8.292 12.423 15.349 1.00 54.62 100 ASP A N 1
ATOM 787 C CA . ASP A 1 100 ? -7.107 13.082 14.807 1.00 54.62 100 ASP A CA 1
ATOM 788 C C . ASP A 1 100 ? -5.857 12.206 14.926 1.00 54.62 100 ASP A C 1
ATOM 790 O O . ASP A 1 100 ? -5.723 11.430 15.876 1.00 54.62 100 ASP A O 1
ATOM 794 N N . ASP A 1 101 ? -4.933 12.343 13.961 1.00 57.50 101 ASP A N 1
ATOM 795 C CA . ASP A 1 101 ? -3.574 11.821 14.114 1.00 57.50 101 ASP A CA 1
ATOM 796 C C . ASP A 1 101 ? -3.036 12.388 15.442 1.00 57.50 101 ASP A C 1
ATOM 798 O O . ASP A 1 101 ? -2.990 13.609 15.629 1.00 57.50 101 ASP A O 1
ATOM 802 N N . ILE A 1 102 ? -2.685 11.502 16.383 1.00 65.44 102 ILE A N 1
ATOM 803 C CA . ILE A 1 102 ? -2.148 11.877 17.701 1.00 65.44 102 ILE A CA 1
ATOM 804 C C . ILE A 1 102 ? -1.033 12.897 17.498 1.00 65.44 102 ILE A C 1
ATOM 806 O O . ILE A 1 102 ? -0.280 12.774 16.538 1.00 65.44 102 ILE A O 1
ATOM 810 N N . GLU A 1 103 ? -0.913 13.898 18.377 1.00 61.38 103 GLU A N 1
ATOM 811 C CA . GLU A 1 103 ? 0.125 14.927 18.251 1.00 61.38 103 GLU A CA 1
ATOM 812 C C . GLU A 1 103 ? 1.506 14.316 17.968 1.00 61.38 103 GLU A C 1
ATOM 814 O O . GLU A 1 103 ? 2.134 13.706 18.841 1.00 61.38 103 GLU A O 1
ATOM 819 N N . MET A 1 104 ? 1.943 14.504 16.723 1.00 69.62 104 MET A N 1
ATOM 820 C CA . MET A 1 104 ? 3.240 14.119 16.185 1.00 69.62 104 MET A CA 1
ATOM 821 C C . MET A 1 104 ? 4.130 15.348 16.071 1.00 69.62 104 MET A C 1
ATOM 823 O O . MET A 1 104 ? 3.653 16.480 15.939 1.00 69.62 104 MET A O 1
ATOM 827 N N . VAL A 1 105 ? 5.437 15.108 16.078 1.00 76.12 105 VAL A N 1
ATOM 828 C CA . VAL A 1 105 ? 6.427 16.147 15.800 1.00 76.12 105 VAL A CA 1
ATOM 829 C C . VAL A 1 105 ? 6.220 16.649 14.357 1.00 76.12 105 VAL A C 1
ATOM 831 O O . VAL A 1 105 ? 5.863 15.855 13.484 1.00 76.12 105 VAL A O 1
ATOM 834 N N . PRO A 1 106 ? 6.407 17.952 14.061 1.00 77.19 106 PRO A N 1
ATOM 835 C CA . PRO A 1 106 ? 6.183 18.492 12.716 1.00 77.19 106 PRO A CA 1
ATOM 836 C C . PRO A 1 106 ? 6.935 17.756 11.599 1.00 77.19 106 PRO A C 1
ATOM 838 O O . PRO A 1 106 ? 6.405 17.618 10.500 1.00 77.19 106 PRO A O 1
ATOM 841 N N . GLU A 1 107 ? 8.138 17.261 11.886 1.00 78.19 107 GLU A N 1
ATOM 842 C CA . GLU A 1 107 ? 8.965 16.501 10.943 1.00 78.19 107 GLU A CA 1
ATOM 843 C C . GLU A 1 107 ? 8.333 15.147 10.580 1.00 78.19 107 GLU A C 1
ATOM 845 O O . GLU A 1 107 ? 8.173 14.842 9.399 1.00 78.19 107 GLU A O 1
ATOM 850 N N . ASP A 1 108 ? 7.848 14.398 11.577 1.00 76.62 108 ASP A N 1
ATOM 851 C CA . ASP A 1 108 ? 7.102 13.149 11.374 1.00 76.62 108 ASP A CA 1
ATOM 852 C C . ASP A 1 108 ? 5.839 13.375 10.536 1.00 76.62 108 ASP A C 1
ATOM 854 O O . ASP A 1 108 ? 5.520 12.590 9.640 1.00 76.62 108 ASP A O 1
ATOM 858 N N . ARG A 1 109 ? 5.123 14.478 10.799 1.00 76.00 109 ARG A N 1
ATOM 859 C CA . ARG A 1 109 ? 3.928 14.851 10.031 1.00 76.00 109 ARG A CA 1
ATOM 860 C C . ARG A 1 109 ? 4.274 15.125 8.569 1.00 76.00 109 ARG A C 1
ATOM 862 O O . ARG A 1 109 ? 3.584 14.620 7.688 1.00 76.00 109 ARG A O 1
ATOM 869 N N . GLN A 1 110 ? 5.339 15.881 8.304 1.00 76.62 110 GLN A N 1
ATOM 870 C CA . GLN A 1 110 ? 5.781 16.166 6.936 1.00 76.62 110 GLN A CA 1
ATOM 871 C C . GLN A 1 110 ? 6.227 14.897 6.202 1.00 76.62 110 GLN A C 1
ATOM 873 O O . GLN A 1 110 ? 5.865 14.706 5.041 1.00 76.62 110 GLN A O 1
ATOM 878 N N . ALA A 1 111 ? 6.965 14.007 6.869 1.00 78.81 111 ALA A N 1
ATOM 879 C CA . ALA A 1 111 ? 7.398 12.738 6.291 1.00 78.81 111 ALA A CA 1
ATOM 880 C C . ALA A 1 111 ? 6.203 11.828 5.948 1.00 78.81 111 ALA A C 1
ATOM 882 O O . ALA A 1 111 ? 6.137 11.275 4.848 1.00 78.81 111 ALA A O 1
ATOM 883 N N . LEU A 1 112 ? 5.216 11.738 6.847 1.00 73.81 112 LEU A N 1
ATOM 884 C CA . LEU A 1 112 ? 3.956 11.033 6.604 1.00 73.81 112 LEU A CA 1
ATOM 885 C C . LEU A 1 112 ? 3.174 11.628 5.432 1.00 73.81 112 LEU A C 1
ATOM 887 O O . LEU A 1 112 ? 2.721 10.887 4.564 1.00 73.81 112 LEU A O 1
ATOM 891 N N . GLU A 1 113 ? 2.987 12.948 5.399 1.00 70.44 113 GLU A N 1
ATOM 892 C CA . GLU A 1 113 ? 2.256 13.627 4.324 1.00 70.44 113 GLU A CA 1
ATOM 893 C C . GLU A 1 113 ? 2.934 13.431 2.970 1.00 70.44 113 GLU A C 1
ATOM 895 O O . GLU A 1 113 ? 2.253 13.144 1.983 1.00 70.44 113 GLU A O 1
ATOM 900 N N . LYS A 1 114 ? 4.269 13.503 2.934 1.00 73.81 114 LYS A N 1
ATOM 901 C CA . LYS A 1 114 ? 5.062 13.229 1.738 1.00 73.81 114 LYS A CA 1
ATOM 902 C C . LYS A 1 114 ? 4.832 11.803 1.239 1.00 73.81 114 LYS A C 1
ATOM 904 O O . LYS A 1 114 ? 4.373 11.648 0.110 1.00 73.81 114 LYS A O 1
ATOM 909 N N . VAL A 1 115 ? 5.019 10.780 2.077 1.00 69.62 115 VAL A N 1
ATOM 910 C CA . VAL A 1 115 ? 4.806 9.375 1.672 1.00 69.62 115 VAL A CA 1
ATOM 911 C C . VAL A 1 115 ? 3.353 9.101 1.289 1.00 69.62 115 VAL A C 1
ATOM 913 O O . VAL A 1 115 ? 3.092 8.425 0.292 1.00 69.62 115 VAL A O 1
ATOM 916 N N . ARG A 1 116 ? 2.391 9.681 2.018 1.00 66.31 116 ARG A N 1
ATOM 917 C CA . ARG A 1 116 ? 0.971 9.635 1.649 1.00 66.31 116 ARG A CA 1
ATOM 918 C C . ARG A 1 116 ? 0.758 10.252 0.264 1.00 66.31 116 ARG A C 1
ATOM 920 O O . ARG A 1 116 ? 0.028 9.671 -0.525 1.00 66.31 116 ARG A O 1
ATOM 927 N N . SER A 1 117 ? 1.374 11.389 -0.058 1.00 62.91 117 SER A N 1
ATOM 928 C CA . SER A 1 117 ? 1.233 12.042 -1.369 1.00 62.91 117 SER A CA 1
ATOM 929 C C . SER A 1 117 ? 1.906 11.270 -2.513 1.00 62.91 117 SER A C 1
ATOM 931 O O . SER A 1 117 ? 1.305 11.138 -3.574 1.00 62.91 117 SER A O 1
ATOM 933 N N . GLU A 1 118 ? 3.087 10.693 -2.278 1.00 62.28 118 GLU A N 1
ATOM 934 C CA . GLU A 1 118 ? 3.876 9.943 -3.268 1.00 62.28 118 GLU A CA 1
ATOM 935 C C . GLU A 1 118 ? 3.251 8.583 -3.604 1.00 62.28 118 GLU A C 1
ATOM 937 O O . GLU A 1 118 ? 3.195 8.198 -4.769 1.00 62.28 118 GLU A O 1
ATOM 942 N N . ARG A 1 119 ? 2.697 7.872 -2.611 1.00 58.31 119 ARG A N 1
ATOM 943 C CA . ARG A 1 119 ? 1.974 6.608 -2.847 1.00 58.31 119 ARG A CA 1
ATOM 944 C C . ARG A 1 119 ? 0.587 6.790 -3.440 1.00 58.31 119 ARG A C 1
ATOM 946 O O . ARG A 1 119 ? 0.060 5.879 -4.077 1.00 58.31 119 ARG A O 1
ATOM 953 N N . ARG A 1 120 ? -0.033 7.952 -3.229 1.00 53.47 120 ARG A N 1
ATOM 954 C CA . ARG A 1 120 ? -1.351 8.297 -3.775 1.00 53.47 120 ARG A CA 1
ATOM 955 C C . ARG A 1 120 ? -1.255 8.706 -5.246 1.00 53.47 120 ARG A C 1
ATOM 957 O O . ARG A 1 120 ? -1.805 9.735 -5.640 1.00 53.47 120 ARG A O 1
ATOM 964 N N . GLY A 1 121 ? -0.692 7.845 -6.096 1.00 56.88 121 GLY A N 1
ATOM 965 C CA . GLY A 1 121 ? -1.207 7.773 -7.462 1.00 56.88 121 GLY A CA 1
ATOM 966 C C . GLY A 1 121 ? -2.731 7.659 -7.353 1.00 56.88 121 GLY A C 1
ATOM 967 O O . GLY A 1 121 ? -3.235 6.769 -6.661 1.00 56.88 121 GLY A O 1
ATOM 968 N N . GLN A 1 122 ? -3.457 8.643 -7.889 1.00 62.50 122 GLN A N 1
ATOM 969 C CA . GLN A 1 122 ? -4.885 8.814 -7.625 1.00 62.50 122 GLN A CA 1
ATOM 970 C C . GLN A 1 122 ? -5.612 7.514 -7.993 1.00 62.50 122 GLN A C 1
ATOM 972 O O . GLN A 1 122 ? -5.571 7.120 -9.156 1.00 62.50 122 GLN A O 1
ATOM 977 N N . PHE A 1 123 ? -6.212 6.825 -7.008 1.00 74.69 123 PHE A N 1
ATOM 978 C CA . PHE A 1 123 ? -6.919 5.565 -7.253 1.00 74.69 123 PHE A CA 1
ATOM 979 C C . PHE A 1 123 ? -7.937 5.771 -8.375 1.00 74.69 123 PHE A C 1
ATOM 981 O O . PHE A 1 123 ? -8.717 6.728 -8.337 1.00 74.69 123 PHE A O 1
ATOM 988 N N . LYS A 1 124 ? -7.895 4.875 -9.360 1.00 82.88 124 LYS A N 1
ATOM 989 C CA . LYS A 1 124 ? -8.816 4.844 -10.488 1.00 82.88 124 LYS A CA 1
ATOM 990 C C . LYS A 1 124 ? -9.547 3.513 -10.506 1.00 82.88 124 LYS A C 1
ATOM 992 O O . LYS A 1 124 ? -8.910 2.470 -10.368 1.00 82.88 124 LYS A O 1
ATOM 997 N N . PHE A 1 125 ? -10.859 3.542 -10.702 1.00 85.56 125 PHE A N 1
ATOM 998 C CA . PHE A 1 125 ? -11.678 2.329 -10.768 1.00 85.56 125 PHE A CA 1
ATOM 999 C C . PHE A 1 125 ? -11.272 1.415 -11.933 1.00 85.56 125 PHE A C 1
ATOM 1001 O O . PHE A 1 125 ? -11.261 0.194 -11.782 1.00 85.56 125 PHE A O 1
ATOM 1008 N N . SER A 1 126 ? -10.838 2.001 -13.049 1.00 81.69 126 SER A N 1
ATOM 1009 C CA . SER A 1 126 ? -10.278 1.295 -14.203 1.00 81.69 126 SER A CA 1
ATOM 1010 C C . SER A 1 126 ? -9.070 0.423 -13.853 1.00 81.69 126 SER A C 1
ATOM 1012 O O . SER A 1 126 ? -8.982 -0.696 -14.346 1.00 81.69 126 SER A O 1
ATOM 1014 N N . LEU A 1 127 ? -8.188 0.867 -12.948 1.00 75.94 127 LEU A N 1
ATOM 1015 C CA . LEU A 1 127 ? -7.030 0.077 -12.498 1.00 75.94 127 LEU A CA 1
ATOM 1016 C C . LEU A 1 127 ? -7.431 -1.148 -11.663 1.00 75.94 127 LEU A C 1
ATOM 1018 O O . LEU A 1 127 ? -6.642 -2.073 -11.511 1.00 75.94 127 LEU A O 1
ATOM 1022 N N . ALA A 1 128 ? -8.649 -1.157 -11.120 1.00 82.50 128 ALA A N 1
ATOM 1023 C CA . ALA A 1 128 ? -9.205 -2.277 -10.369 1.00 82.50 128 ALA A CA 1
ATOM 1024 C C . ALA A 1 128 ? -10.221 -3.104 -11.191 1.00 82.50 128 ALA A C 1
ATOM 1026 O O . ALA A 1 128 ? -10.942 -3.933 -10.624 1.00 82.50 128 ALA A O 1
ATOM 1027 N N . ASN A 1 129 ? -10.298 -2.876 -12.511 1.00 86.12 129 ASN A N 1
ATOM 1028 C CA . ASN A 1 129 ? -11.290 -3.471 -13.415 1.00 86.12 129 ASN A CA 1
ATOM 1029 C C . ASN A 1 129 ? -12.737 -3.283 -12.925 1.00 86.12 129 ASN A C 1
ATOM 1031 O O . ASN A 1 129 ? -13.544 -4.212 -12.954 1.00 86.12 129 ASN A O 1
ATOM 1035 N N . ILE A 1 130 ? -13.061 -2.079 -12.445 1.00 89.19 130 ILE A N 1
ATOM 1036 C CA . ILE A 1 130 ? -14.393 -1.735 -11.936 1.00 89.19 130 ILE A CA 1
ATOM 1037 C C . ILE A 1 130 ? -15.072 -0.788 -12.930 1.00 89.19 130 ILE A C 1
ATOM 1039 O O . ILE A 1 130 ? -14.605 0.341 -13.109 1.00 89.19 130 ILE A O 1
ATOM 1043 N N . PRO A 1 131 ? -16.160 -1.214 -13.598 1.00 85.44 131 PRO A N 1
ATOM 1044 C CA . PRO A 1 131 ? -16.821 -0.394 -14.602 1.00 85.44 131 PRO A CA 1
ATOM 1045 C C . PRO A 1 131 ? -17.633 0.744 -13.976 1.00 85.44 131 PRO A C 1
ATOM 1047 O O . PRO A 1 131 ? -18.139 0.652 -12.856 1.00 85.44 131 PRO A O 1
ATOM 1050 N N . ILE A 1 132 ? -17.835 1.814 -14.748 1.00 91.88 132 ILE A N 1
ATOM 1051 C CA . ILE A 1 132 ? -18.809 2.853 -14.398 1.00 91.88 132 ILE A CA 1
ATOM 1052 C C . ILE A 1 132 ? -20.194 2.208 -14.287 1.00 91.88 132 ILE A C 1
ATOM 1054 O O . ILE A 1 132 ? -20.606 1.418 -15.135 1.00 91.88 132 ILE A O 1
ATOM 1058 N N . GLY A 1 133 ? -20.915 2.555 -13.229 1.00 92.56 133 GLY A N 1
ATOM 1059 C CA . GLY A 1 133 ? -22.202 1.978 -12.871 1.00 92.56 133 GLY A CA 1
ATOM 1060 C C . GLY A 1 133 ? -22.115 0.782 -11.925 1.00 92.56 133 GLY A C 1
ATOM 1061 O O . GLY A 1 133 ? -23.166 0.357 -11.448 1.00 92.56 133 GLY A O 1
ATOM 1062 N N . ALA A 1 134 ? -20.912 0.278 -11.625 1.00 95.50 134 ALA A N 1
ATOM 1063 C CA . ALA A 1 134 ? -20.706 -0.779 -10.642 1.00 95.50 134 ALA A CA 1
ATOM 1064 C C . ALA A 1 134 ? -21.206 -0.374 -9.253 1.00 95.50 134 ALA A C 1
ATOM 1066 O O . ALA A 1 134 ? -21.113 0.789 -8.853 1.00 95.50 134 ALA A O 1
ATOM 1067 N N . GLU A 1 135 ? -21.702 -1.356 -8.510 1.00 97.44 135 GLU A N 1
ATOM 1068 C CA . GLU A 1 135 ? -22.166 -1.174 -7.143 1.00 97.44 135 GLU A CA 1
ATOM 1069 C C . GLU A 1 135 ? -21.091 -1.622 -6.152 1.00 97.44 135 GLU A C 1
ATOM 1071 O O . GLU A 1 135 ? -20.544 -2.720 -6.256 1.00 97.44 135 GLU A O 1
ATOM 1076 N N . LEU A 1 136 ? -20.795 -0.754 -5.193 1.00 97.00 136 LEU A N 1
ATOM 1077 C CA . LEU A 1 136 ? -19.858 -0.983 -4.108 1.00 97.00 136 LEU A CA 1
ATOM 1078 C C . LEU A 1 136 ? -20.620 -1.187 -2.805 1.00 97.00 136 LEU A C 1
ATOM 1080 O O . LEU A 1 136 ? -21.613 -0.505 -2.550 1.00 97.00 136 LEU A O 1
ATOM 1084 N N . VAL A 1 137 ? -20.111 -2.070 -1.954 1.00 95.31 137 VAL A N 1
ATOM 1085 C CA . VAL A 1 137 ? -20.689 -2.364 -0.638 1.00 95.31 137 VAL A CA 1
ATOM 1086 C C . VAL A 1 137 ? -19.748 -1.868 0.450 1.00 95.31 137 VAL A C 1
ATOM 1088 O O . VAL A 1 137 ? -18.544 -2.106 0.392 1.00 95.31 137 VAL A O 1
ATOM 1091 N N . TYR A 1 138 ? -20.279 -1.163 1.442 1.00 92.12 138 TYR A N 1
ATOM 1092 C CA . TYR A 1 138 ? -19.480 -0.685 2.564 1.00 92.12 138 TYR A CA 1
ATOM 1093 C C . TYR A 1 138 ? -19.192 -1.819 3.558 1.00 92.12 138 TYR A C 1
ATOM 1095 O O . TYR A 1 138 ? -20.106 -2.518 3.990 1.00 92.12 138 TYR A O 1
ATOM 1103 N N . ILE A 1 139 ? -17.929 -1.990 3.959 1.00 80.62 139 ILE A N 1
ATOM 1104 C CA . ILE A 1 139 ? -17.483 -3.146 4.763 1.00 80.62 139 ILE A CA 1
ATOM 1105 C C . ILE A 1 139 ? -18.155 -3.211 6.138 1.00 80.62 139 ILE A C 1
ATOM 1107 O O . ILE A 1 139 ? -18.533 -4.287 6.592 1.00 80.62 139 ILE A O 1
ATOM 1111 N N . ASN A 1 140 ? -18.326 -2.073 6.814 1.00 74.06 140 ASN A N 1
ATOM 1112 C CA . ASN A 1 140 ? -18.841 -2.070 8.190 1.00 74.06 140 ASN A CA 1
ATOM 1113 C C . ASN A 1 140 ? -20.376 -2.107 8.257 1.00 74.06 140 ASN A C 1
ATOM 1115 O O . ASN A 1 140 ? -20.935 -2.289 9.335 1.00 74.06 140 ASN A O 1
ATOM 1119 N N . ASN A 1 141 ? -21.061 -1.918 7.126 1.00 80.56 141 ASN A N 1
ATOM 1120 C CA . ASN A 1 141 ? -22.501 -2.103 7.010 1.00 80.56 141 ASN A CA 1
ATOM 1121 C C . ASN A 1 141 ? -22.861 -2.417 5.552 1.00 80.56 141 ASN A C 1
ATOM 1123 O O . ASN A 1 141 ? -22.928 -1.517 4.716 1.00 80.56 141 ASN A O 1
ATOM 1127 N N . HIS A 1 142 ? -23.143 -3.690 5.274 1.00 86.44 142 HIS A N 1
ATOM 1128 C CA . HIS A 1 142 ? -23.420 -4.181 3.923 1.00 86.44 142 HIS A CA 1
ATOM 1129 C C . HIS A 1 142 ? -24.765 -3.701 3.341 1.00 86.44 142 HIS A C 1
ATOM 1131 O O . HIS A 1 142 ? -25.038 -3.914 2.157 1.00 86.44 142 HIS A O 1
ATOM 1137 N N . GLU A 1 143 ? -25.615 -3.056 4.144 1.00 90.62 143 GLU A N 1
ATOM 1138 C CA . GLU A 1 143 ? -26.817 -2.376 3.652 1.00 90.62 143 GLU A CA 1
ATOM 1139 C C . GLU A 1 143 ? -26.471 -1.064 2.935 1.00 90.62 143 GLU A C 1
ATOM 1141 O O . GLU A 1 143 ? -27.233 -0.599 2.089 1.00 90.62 143 GLU A O 1
ATOM 1146 N N . ILE A 1 144 ? -25.305 -0.482 3.235 1.00 92.94 144 ILE A N 1
ATOM 1147 C CA . ILE A 1 144 ? -24.844 0.764 2.629 1.00 92.94 144 ILE A CA 1
ATOM 1148 C C . ILE A 1 144 ? -24.150 0.450 1.306 1.00 92.94 144 ILE A C 1
ATOM 1150 O O . ILE A 1 144 ? -23.146 -0.269 1.256 1.00 92.94 144 ILE A O 1
ATOM 1154 N N . ARG A 1 145 ? -24.685 1.031 0.229 1.00 96.56 145 ARG A N 1
ATOM 1155 C CA . ARG A 1 145 ? -24.206 0.836 -1.140 1.00 96.56 145 ARG A CA 1
ATOM 1156 C C . ARG A 1 145 ? -23.890 2.163 -1.809 1.00 96.56 145 ARG A C 1
ATOM 1158 O O . ARG A 1 145 ? -24.578 3.156 -1.584 1.00 96.56 145 ARG A O 1
ATOM 1165 N N . ALA A 1 146 ? -22.858 2.164 -2.643 1.00 97.19 146 ALA A N 1
ATOM 1166 C CA . ALA A 1 146 ? -22.479 3.302 -3.471 1.00 97.19 146 ALA A CA 1
ATOM 1167 C C . ALA A 1 146 ? -22.342 2.872 -4.931 1.00 97.19 146 ALA A C 1
ATOM 1169 O O . ALA A 1 146 ? -21.992 1.730 -5.211 1.00 97.19 146 ALA A O 1
ATOM 1170 N N . LYS A 1 147 ? -22.588 3.781 -5.872 1.00 97.81 147 LYS A N 1
ATOM 1171 C CA . LYS A 1 147 ? -22.475 3.499 -7.308 1.00 97.81 147 LYS A CA 1
ATOM 1172 C C . LYS A 1 147 ? -21.271 4.211 -7.902 1.00 97.81 147 LYS A C 1
ATOM 1174 O O . LYS A 1 147 ? -21.106 5.404 -7.691 1.00 97.81 147 LYS A O 1
ATOM 1179 N N . VAL A 1 148 ? -20.438 3.525 -8.675 1.00 96.81 148 VAL A N 1
ATOM 1180 C CA . VAL A 1 148 ? -19.339 4.163 -9.413 1.00 96.81 148 VAL A CA 1
ATOM 1181 C C . VAL A 1 148 ? -19.932 5.051 -10.505 1.00 96.81 148 VAL A C 1
ATOM 1183 O O . VAL A 1 148 ? -20.671 4.564 -11.358 1.00 96.81 148 VAL A O 1
ATOM 1186 N N . ILE A 1 149 ? -19.623 6.348 -10.499 1.00 94.69 149 ILE A N 1
ATOM 1187 C CA . ILE A 1 149 ? -20.174 7.302 -11.484 1.00 94.69 149 ILE A CA 1
ATOM 1188 C C . ILE A 1 149 ? -19.134 7.800 -12.484 1.00 94.69 149 ILE A C 1
ATOM 1190 O O . ILE A 1 149 ? -19.480 8.188 -13.596 1.00 94.69 149 ILE A O 1
ATOM 1194 N N . ASN A 1 150 ? -17.856 7.761 -12.116 1.00 90.94 150 ASN A N 1
ATOM 1195 C CA . ASN A 1 150 ? -16.732 8.003 -13.009 1.00 90.94 150 ASN A CA 1
ATOM 1196 C C . ASN A 1 150 ? -15.491 7.284 -12.461 1.00 90.94 150 ASN A C 1
ATOM 1198 O O . ASN A 1 150 ? -15.555 6.625 -11.428 1.00 90.94 150 ASN A O 1
ATOM 1202 N N . ASP A 1 151 ? -14.353 7.426 -13.137 1.00 86.62 151 ASP A N 1
ATOM 1203 C CA . ASP A 1 151 ? -13.124 6.702 -12.799 1.00 86.62 151 ASP A CA 1
ATOM 1204 C C . ASP A 1 151 ? -12.509 7.087 -11.436 1.00 86.62 151 ASP A C 1
ATOM 1206 O O . ASP A 1 151 ? -11.550 6.458 -11.007 1.00 86.62 151 ASP A O 1
ATOM 1210 N N . LYS A 1 152 ? -13.045 8.093 -10.727 1.00 85.69 152 LYS A N 1
ATOM 1211 C CA . LYS A 1 152 ? -12.514 8.595 -9.443 1.00 85.69 152 LYS A CA 1
ATOM 1212 C C . LYS A 1 152 ? -13.566 8.822 -8.352 1.00 85.69 152 LYS A C 1
ATOM 1214 O O . LYS A 1 152 ? -13.200 8.962 -7.183 1.00 85.69 152 LYS A O 1
ATOM 1219 N N . SER A 1 153 ? -14.844 8.863 -8.710 1.00 92.81 153 SER A N 1
ATOM 1220 C CA . SER A 1 153 ? -15.940 9.224 -7.812 1.00 92.81 153 SER A CA 1
ATOM 1221 C C . SER A 1 153 ? -17.023 8.154 -7.765 1.00 92.81 153 SER A C 1
ATOM 1223 O O . SER A 1 153 ? -17.261 7.410 -8.720 1.00 92.81 153 SER A O 1
ATOM 1225 N N . ILE A 1 154 ? -17.733 8.150 -6.643 1.00 97.06 154 ILE A N 1
ATOM 1226 C CA . ILE A 1 154 ? -18.917 7.337 -6.394 1.00 97.06 154 ILE A CA 1
ATOM 1227 C C . ILE A 1 154 ? -20.101 8.237 -6.042 1.00 97.06 154 ILE A C 1
ATOM 1229 O O . ILE A 1 154 ? -19.934 9.356 -5.562 1.00 97.06 154 ILE A O 1
ATOM 1233 N N . GLU A 1 155 ? -21.303 7.735 -6.260 1.00 97.38 155 GLU A N 1
ATOM 1234 C CA . GLU A 1 155 ? -22.545 8.288 -5.745 1.00 97.38 155 GLU A CA 1
ATOM 1235 C C . GLU A 1 155 ? -22.946 7.517 -4.487 1.00 97.38 155 GLU A C 1
ATOM 1237 O O . GLU A 1 155 ? -23.087 6.294 -4.517 1.00 97.38 155 GLU A O 1
ATOM 1242 N N . LEU A 1 156 ? -23.128 8.242 -3.385 1.00 96.69 156 LEU A N 1
ATOM 1243 C CA . LEU A 1 156 ? -23.648 7.729 -2.119 1.00 96.69 156 LEU A CA 1
ATOM 1244 C C . LEU A 1 156 ? -24.760 8.668 -1.646 1.00 96.69 156 LEU A C 1
ATOM 1246 O O . LEU A 1 156 ? -24.577 9.886 -1.638 1.00 96.69 156 LEU A O 1
ATOM 1250 N N . ASP A 1 157 ? -25.914 8.119 -1.267 1.00 92.19 157 ASP A N 1
ATOM 1251 C CA . ASP A 1 157 ? -27.109 8.890 -0.884 1.00 92.19 157 ASP A CA 1
ATOM 1252 C C . ASP A 1 157 ? -27.538 9.930 -1.949 1.00 92.19 157 ASP A C 1
ATOM 1254 O O . ASP A 1 157 ? -27.966 11.039 -1.620 1.00 92.19 157 ASP A O 1
ATOM 1258 N N . GLY A 1 158 ? -27.361 9.611 -3.238 1.00 91.88 158 GLY A N 1
ATOM 1259 C CA . GLY A 1 158 ? -27.670 10.513 -4.356 1.00 91.88 158 GLY A CA 1
ATOM 1260 C C . GLY A 1 158 ? -26.721 11.712 -4.502 1.00 91.88 158 GLY A C 1
ATOM 1261 O O . GLY A 1 158 ? -27.059 12.679 -5.183 1.00 91.88 158 GLY A O 1
ATOM 1262 N N . LYS A 1 159 ? -25.552 11.691 -3.846 1.00 95.56 159 LYS A N 1
ATOM 1263 C CA . LYS A 1 159 ? -24.524 12.738 -3.947 1.00 95.56 159 LYS A CA 1
ATOM 1264 C C . LYS A 1 159 ? -23.198 12.169 -4.435 1.00 95.56 159 LYS A C 1
ATOM 1266 O O . LYS A 1 159 ? -22.740 11.141 -3.939 1.00 95.56 159 LYS A O 1
ATOM 1271 N N . GLU A 1 160 ? -22.550 12.890 -5.346 1.00 96.50 160 GLU A N 1
ATOM 1272 C CA . GLU A 1 160 ? -21.174 12.604 -5.755 1.00 96.50 160 GLU A CA 1
ATOM 1273 C C . GLU A 1 160 ? -20.199 12.828 -4.589 1.00 96.50 160 GLU A C 1
ATOM 1275 O O . GLU A 1 160 ? -20.240 13.844 -3.891 1.00 96.50 160 GLU A O 1
ATOM 1280 N N . THR A 1 161 ? -19.312 11.860 -4.379 1.00 94.50 161 THR A N 1
ATOM 1281 C CA . THR A 1 161 ? -18.269 11.874 -3.355 1.00 94.50 161 THR A CA 1
ATOM 1282 C C . THR A 1 161 ? -17.104 10.961 -3.759 1.00 94.50 161 THR A C 1
ATOM 1284 O O . THR A 1 161 ? -17.179 10.213 -4.733 1.00 94.50 161 THR A O 1
ATOM 1287 N N . SER A 1 162 ? -15.999 11.005 -3.016 1.00 91.00 162 SER A N 1
ATOM 1288 C CA . SER A 1 162 ? -14.877 10.075 -3.192 1.00 91.00 162 SER A CA 1
ATOM 1289 C C . SER A 1 162 ? -14.993 8.877 -2.245 1.00 91.00 162 SER A C 1
ATOM 1291 O O . SER A 1 162 ? -15.685 8.943 -1.224 1.00 91.00 162 SER A O 1
ATOM 1293 N N . LEU A 1 163 ? -14.265 7.790 -2.530 1.00 89.69 163 LEU A N 1
ATOM 1294 C CA . LEU A 1 163 ? -14.164 6.633 -1.623 1.00 89.69 163 LEU A CA 1
ATOM 1295 C C . LEU A 1 163 ? -13.709 7.051 -0.221 1.00 89.69 163 LEU A C 1
ATOM 1297 O O . LEU A 1 163 ? -14.232 6.573 0.780 1.00 89.69 163 LEU A O 1
ATOM 1301 N N . SER A 1 164 ? -12.736 7.959 -0.152 1.00 82.50 164 SER A N 1
ATOM 1302 C CA . SER A 1 164 ? -12.187 8.436 1.112 1.00 82.50 164 SER A CA 1
ATOM 1303 C C . SER A 1 164 ? -13.164 9.333 1.864 1.00 82.50 164 SER A C 1
ATOM 1305 O O . SER A 1 164 ? -13.382 9.121 3.053 1.00 82.50 164 SER A O 1
ATOM 1307 N N . ALA A 1 165 ? -13.779 10.310 1.192 1.00 84.94 165 ALA A N 1
ATOM 1308 C CA . ALA A 1 165 ? -14.715 11.233 1.834 1.00 84.94 165 ALA A CA 1
ATOM 1309 C C . ALA A 1 165 ? -15.981 10.516 2.327 1.00 84.94 165 ALA A C 1
ATOM 1311 O O . ALA A 1 165 ? -16.444 10.767 3.439 1.00 84.94 165 ALA A O 1
ATOM 1312 N N . SER A 1 166 ? -16.513 9.584 1.533 1.00 90.75 166 SER A N 1
ATOM 1313 C CA . SER A 1 166 ? -17.646 8.745 1.937 1.00 90.75 166 SER A CA 1
ATOM 1314 C C . SER A 1 166 ? -17.312 7.834 3.115 1.00 90.75 166 SER A C 1
ATOM 1316 O O . SER A 1 166 ? -18.045 7.854 4.097 1.00 90.75 166 SER A O 1
ATOM 1318 N N . ALA A 1 167 ? -16.194 7.101 3.069 1.00 84.88 167 ALA A N 1
ATOM 1319 C CA . ALA A 1 167 ? -15.774 6.244 4.176 1.00 84.88 167 ALA A CA 1
ATOM 1320 C C . ALA A 1 167 ? -15.567 7.060 5.461 1.00 84.88 167 ALA A C 1
ATOM 1322 O O . ALA A 1 167 ? -16.075 6.694 6.513 1.00 84.88 167 ALA A O 1
ATOM 1323 N N . THR A 1 168 ? -14.922 8.225 5.358 1.00 77.19 168 THR A N 1
ATOM 1324 C CA . THR A 1 168 ? -14.717 9.153 6.484 1.00 77.19 168 THR A CA 1
ATOM 1325 C C . THR A 1 168 ? -16.048 9.575 7.110 1.00 77.19 168 THR A C 1
ATOM 1327 O O . THR A 1 168 ? -16.223 9.473 8.323 1.00 77.19 168 THR A O 1
ATOM 1330 N N . LYS A 1 169 ? -17.017 9.983 6.277 1.00 84.25 169 LYS A N 1
ATOM 1331 C CA . LYS A 1 169 ? -18.370 10.356 6.715 1.00 84.25 169 LYS A CA 1
ATOM 1332 C C . LYS A 1 169 ? -19.088 9.188 7.398 1.00 84.25 169 LYS A C 1
ATOM 1334 O O . LYS A 1 169 ? -19.700 9.394 8.439 1.00 84.25 169 LYS A O 1
ATOM 1339 N N . LEU A 1 170 ? -19.028 7.989 6.817 1.00 81.38 170 LEU A N 1
ATOM 1340 C CA . LEU A 1 170 ? -19.695 6.789 7.336 1.00 81.38 170 LEU A CA 1
ATOM 1341 C C . LEU A 1 170 ? -19.090 6.292 8.653 1.00 81.38 170 LEU A C 1
ATOM 1343 O O . LEU A 1 170 ? -19.795 5.695 9.460 1.00 81.38 170 LEU A O 1
ATOM 1347 N N . LEU A 1 171 ? -17.801 6.547 8.871 1.00 71.50 171 LEU A N 1
ATOM 1348 C CA . LEU A 1 171 ? -17.104 6.232 10.117 1.00 71.50 171 LEU A CA 1
ATOM 1349 C C . LEU A 1 171 ? -17.294 7.312 11.194 1.00 71.50 171 LEU A C 1
ATOM 1351 O O . LEU A 1 171 ? -17.048 7.051 12.364 1.00 71.50 171 LEU A O 1
ATOM 1355 N N . GLY A 1 172 ? -17.722 8.522 10.817 1.00 65.19 172 GLY A N 1
ATOM 1356 C CA . GLY A 1 172 ? -17.828 9.660 11.736 1.00 65.19 172 GLY A CA 1
ATOM 1357 C C . GLY A 1 172 ? -16.486 10.329 12.065 1.00 65.19 172 GLY A C 1
ATOM 1358 O O . GLY A 1 172 ? -16.404 11.098 13.023 1.00 65.19 172 GLY A O 1
ATOM 1359 N N . TYR A 1 173 ? -15.437 10.069 11.280 1.00 55.81 173 TYR A N 1
ATOM 1360 C CA . TYR A 1 173 ? -14.116 10.671 11.473 1.00 55.81 173 TYR A CA 1
ATOM 1361 C C . TYR A 1 173 ? -14.041 12.096 10.904 1.00 55.81 173 TYR A C 1
ATOM 1363 O O . TYR A 1 173 ? -14.747 12.445 9.957 1.00 55.81 173 TYR A O 1
ATOM 1371 N N . LYS A 1 174 ? -13.151 12.932 11.458 1.00 46.81 174 LYS A N 1
ATOM 1372 C CA . LYS A 1 174 ? -12.837 14.258 10.892 1.00 46.81 174 LYS A CA 1
ATOM 1373 C C . LYS A 1 174 ? -11.741 14.194 9.830 1.00 46.81 174 LYS A C 1
ATOM 1375 O O . LYS A 1 174 ? -11.749 15.010 8.911 1.00 46.81 174 LYS A O 1
ATOM 1380 N N . ASN A 1 175 ? -10.827 13.228 9.934 1.00 50.56 175 ASN A N 1
ATOM 1381 C CA . ASN A 1 175 ? -9.724 13.070 8.991 1.00 50.56 175 ASN A CA 1
ATOM 1382 C C . ASN A 1 175 ? -10.011 12.051 7.903 1.00 50.56 175 ASN A C 1
ATOM 1384 O O . ASN A 1 175 ? -10.726 11.072 8.091 1.00 50.56 175 ASN A O 1
ATOM 1388 N N . THR A 1 176 ? -9.407 12.303 6.745 1.00 56.00 176 THR A N 1
ATOM 1389 C CA . THR A 1 176 ? -9.620 11.504 5.543 1.00 56.00 176 THR A CA 1
ATOM 1390 C C . THR A 1 176 ? -8.980 10.125 5.691 1.00 56.00 176 THR A C 1
ATOM 1392 O O . THR A 1 176 ? -7.759 10.021 5.796 1.00 56.00 176 THR A O 1
ATOM 1395 N N . VAL A 1 177 ? -9.788 9.065 5.630 1.00 64.75 177 VAL A N 1
ATOM 1396 C CA . VAL A 1 177 ? -9.300 7.675 5.640 1.00 64.75 177 VAL A CA 1
ATOM 1397 C C . VAL A 1 177 ? -8.916 7.174 4.243 1.00 64.75 177 VAL A C 1
ATOM 1399 O O . VAL A 1 177 ? -9.295 7.750 3.216 1.00 64.75 177 VAL A O 1
ATOM 1402 N N . GLN A 1 178 ? -8.188 6.057 4.179 1.00 69.88 178 GLN A N 1
ATOM 1403 C CA . GLN A 1 178 ? -7.938 5.333 2.930 1.00 69.88 178 GLN A CA 1
ATOM 1404 C C . GLN A 1 178 ? -9.228 4.652 2.452 1.00 69.88 178 GLN A C 1
ATOM 1406 O O . GLN A 1 178 ? -9.557 3.549 2.876 1.00 69.88 178 GLN A O 1
ATOM 1411 N N . GLY A 1 179 ? -9.966 5.305 1.552 1.00 78.75 179 GLY A N 1
ATOM 1412 C CA . GLY A 1 179 ? -11.293 4.851 1.139 1.00 78.75 179 GLY A CA 1
ATOM 1413 C C . GLY A 1 179 ? -11.319 3.445 0.539 1.00 78.75 179 GLY A C 1
ATOM 1414 O O . GLY A 1 179 ? -12.242 2.690 0.814 1.00 78.75 179 GLY A O 1
ATOM 1415 N N . THR A 1 180 ? -10.292 3.048 -0.220 1.00 82.81 180 THR A N 1
ATOM 1416 C CA . THR A 1 180 ? -10.213 1.716 -0.857 1.00 82.81 180 THR A CA 1
ATOM 1417 C C . THR A 1 180 ? -10.246 0.558 0.142 1.00 82.81 180 THR A C 1
ATOM 1419 O O . THR A 1 180 ? -10.612 -0.553 -0.229 1.00 82.81 180 THR A O 1
ATOM 1422 N N . ALA A 1 181 ? -9.915 0.808 1.411 1.00 77.88 181 ALA A N 1
ATOM 1423 C CA . ALA A 1 181 ? -9.943 -0.192 2.471 1.00 77.88 181 ALA A CA 1
ATOM 1424 C C . ALA A 1 181 ? -11.340 -0.424 3.076 1.00 77.88 181 ALA A C 1
ATOM 1426 O O . ALA A 1 181 ? -11.467 -1.293 3.930 1.00 77.88 181 ALA A O 1
ATOM 1427 N N . TYR A 1 182 ? -12.359 0.347 2.673 1.00 83.06 182 TYR A N 1
ATOM 1428 C CA . TYR A 1 182 ? -13.703 0.339 3.275 1.00 83.06 182 TYR A CA 1
ATOM 1429 C C . TYR A 1 182 ? -14.826 -0.030 2.305 1.00 83.06 182 TYR A C 1
ATOM 1431 O O . TYR A 1 182 ? -15.985 -0.127 2.712 1.00 83.06 182 TYR A O 1
ATOM 1439 N N . TRP A 1 183 ? -14.492 -0.241 1.036 1.00 91.31 183 TRP A N 1
ATOM 1440 C CA . TRP A 1 183 ? -15.448 -0.576 -0.009 1.00 91.31 183 TRP A CA 1
ATOM 1441 C C . TRP A 1 183 ? -15.121 -1.944 -0.603 1.00 91.31 183 TRP A C 1
ATOM 1443 O O . TRP A 1 183 ? -13.953 -2.299 -0.776 1.00 91.31 183 TRP A O 1
ATOM 1453 N N . LEU A 1 184 ? -16.172 -2.696 -0.910 1.00 91.88 184 LEU A N 1
ATOM 1454 C CA . LEU A 1 184 ? -16.136 -3.996 -1.564 1.00 91.88 184 LEU A CA 1
ATOM 1455 C C . LEU A 1 184 ? -16.700 -3.871 -2.974 1.00 91.88 184 LEU A C 1
ATOM 1457 O O . LEU A 1 184 ? -17.703 -3.188 -3.178 1.00 91.88 184 LEU A O 1
ATOM 1461 N N . TYR A 1 185 ? -16.121 -4.607 -3.911 1.00 95.38 185 TYR A N 1
ATOM 1462 C CA . TYR A 1 185 ? -16.717 -4.893 -5.210 1.00 95.38 185 TYR A CA 1
ATOM 1463 C C . TYR A 1 185 ? -16.672 -6.401 -5.439 1.00 95.38 185 TYR A C 1
ATOM 1465 O O . TYR A 1 185 ? -15.631 -7.020 -5.240 1.00 95.38 185 TYR A O 1
ATOM 1473 N N . GLU A 1 186 ? -17.814 -7.005 -5.780 1.00 89.94 186 GLU A N 1
ATOM 1474 C CA . GLU A 1 186 ? -17.945 -8.464 -5.964 1.00 89.94 186 GLU A CA 1
ATOM 1475 C C . GLU A 1 186 ? -17.449 -9.293 -4.759 1.00 89.94 186 GLU A C 1
ATOM 1477 O O . GLU A 1 186 ? -16.964 -10.411 -4.905 1.00 89.94 186 GLU A O 1
ATOM 1482 N N . GLY A 1 187 ? -17.574 -8.743 -3.545 1.00 83.69 187 GLY A N 1
ATOM 1483 C CA . GLY A 1 187 ? -17.128 -9.391 -2.307 1.00 83.69 187 GLY A CA 1
ATOM 1484 C C . GLY A 1 187 ? -15.637 -9.230 -1.988 1.00 83.69 187 GLY A C 1
ATOM 1485 O O . GLY A 1 187 ? -15.187 -9.751 -0.972 1.00 83.69 187 GLY A O 1
ATOM 1486 N N . GLU A 1 188 ? -14.883 -8.485 -2.797 1.00 85.62 188 GLU A N 1
ATOM 1487 C CA . GLU A 1 188 ? -13.453 -8.232 -2.611 1.00 85.62 188 GLU A CA 1
ATOM 1488 C C . GLU A 1 188 ? -13.187 -6.771 -2.218 1.00 85.62 188 GLU A C 1
ATOM 1490 O O . GLU A 1 188 ? -13.783 -5.849 -2.780 1.00 85.62 188 GLU A O 1
ATOM 1495 N N . ILE A 1 189 ? -12.278 -6.541 -1.264 1.00 85.06 189 ILE A N 1
ATOM 1496 C CA . ILE A 1 189 ? -11.891 -5.191 -0.822 1.00 85.06 189 ILE A CA 1
ATOM 1497 C C . ILE A 1 189 ? -11.158 -4.480 -1.961 1.00 85.06 189 ILE A C 1
ATOM 1499 O O . ILE A 1 189 ? -10.226 -5.042 -2.531 1.00 85.06 189 ILE A O 1
ATOM 1503 N N . LEU A 1 190 ? -11.519 -3.227 -2.268 1.00 86.38 190 LEU A N 1
ATOM 1504 C CA . LEU A 1 190 ? -10.923 -2.499 -3.401 1.00 86.38 190 LEU A CA 1
ATOM 1505 C C . LEU A 1 190 ? -9.396 -2.378 -3.305 1.00 86.38 190 LEU A C 1
ATOM 1507 O O . LEU A 1 190 ? -8.706 -2.436 -4.321 1.00 86.38 190 LEU A O 1
ATOM 1511 N N . ASP A 1 191 ? -8.869 -2.212 -2.091 1.00 78.56 191 ASP A N 1
ATOM 1512 C CA . ASP A 1 191 ? -7.426 -2.176 -1.841 1.00 78.56 191 ASP A CA 1
ATOM 1513 C C . ASP A 1 191 ? -6.734 -3.513 -2.151 1.00 78.56 191 ASP A C 1
ATOM 1515 O O . ASP A 1 191 ? -5.650 -3.530 -2.731 1.00 78.56 191 ASP A O 1
ATOM 1519 N N . GLU A 1 192 ? -7.369 -4.632 -1.791 1.00 76.44 192 GLU A N 1
ATOM 1520 C CA . GLU A 1 192 ? -6.864 -5.978 -2.084 1.00 76.44 192 GLU A CA 1
ATOM 1521 C C . GLU A 1 192 ? -6.971 -6.275 -3.582 1.00 76.44 192 GLU A C 1
ATOM 1523 O O . GLU A 1 192 ? -5.988 -6.697 -4.187 1.00 76.44 192 GLU A O 1
ATOM 1528 N N . ARG A 1 193 ? -8.112 -5.943 -4.200 1.00 84.94 193 ARG A N 1
ATOM 1529 C CA . ARG A 1 193 ? -8.356 -6.107 -5.638 1.00 84.94 193 ARG A CA 1
ATOM 1530 C C . ARG A 1 193 ? -7.323 -5.376 -6.478 1.00 84.94 193 ARG A C 1
ATOM 1532 O O . ARG A 1 193 ? -6.786 -5.945 -7.422 1.00 84.94 193 ARG A O 1
ATOM 1539 N N . ARG A 1 194 ? -7.022 -4.123 -6.128 1.00 80.00 194 ARG A N 1
ATOM 1540 C CA . ARG A 1 194 ? -6.001 -3.332 -6.819 1.00 80.00 194 ARG A CA 1
ATOM 1541 C C . ARG A 1 194 ? -4.631 -3.995 -6.724 1.00 80.00 194 ARG A C 1
ATOM 1543 O O . ARG A 1 194 ? -4.002 -4.188 -7.753 1.00 80.00 194 ARG A O 1
ATOM 1550 N N . LYS A 1 195 ? -4.192 -4.376 -5.520 1.00 69.31 195 LYS A N 1
ATOM 1551 C CA . LYS A 1 195 ? -2.892 -5.040 -5.332 1.00 69.31 195 LYS A CA 1
ATOM 1552 C C . LYS A 1 195 ? -2.821 -6.356 -6.090 1.00 69.31 195 LYS A C 1
ATOM 1554 O O . LYS A 1 195 ? -1.813 -6.635 -6.722 1.00 69.31 195 LYS A O 1
ATOM 1559 N N . ARG A 1 196 ? -3.892 -7.150 -6.048 1.00 78.06 196 ARG A N 1
ATOM 1560 C CA . ARG A 1 196 ? -3.981 -8.406 -6.787 1.00 78.06 196 ARG A CA 1
ATOM 1561 C C . ARG A 1 196 ? -3.868 -8.168 -8.289 1.00 78.06 196 ARG A C 1
ATOM 1563 O O . ARG A 1 196 ? -3.090 -8.859 -8.918 1.00 78.06 196 ARG A O 1
ATOM 1570 N N . LEU A 1 197 ? -4.567 -7.183 -8.850 1.00 70.69 197 LEU A N 1
ATOM 1571 C CA . LEU A 1 197 ? -4.483 -6.859 -10.279 1.00 70.69 197 LEU A CA 1
ATOM 1572 C C . LEU A 1 197 ? -3.148 -6.214 -10.677 1.00 70.69 197 LEU A C 1
ATOM 1574 O O . LEU A 1 197 ? -2.692 -6.419 -11.794 1.00 70.69 197 LEU A O 1
ATOM 1578 N N . GLU A 1 198 ? -2.500 -5.468 -9.783 1.00 67.19 198 GLU A N 1
ATOM 1579 C CA . GLU A 1 198 ? -1.133 -4.973 -9.990 1.00 67.19 198 GLU A CA 1
ATOM 1580 C C . GLU A 1 198 ? -0.127 -6.138 -10.012 1.00 67.19 198 GLU A C 1
ATOM 1582 O O . GLU A 1 198 ? 0.751 -6.162 -10.871 1.00 67.19 198 GLU A O 1
ATOM 1587 N N . LEU A 1 199 ? -0.297 -7.133 -9.131 1.00 56.91 199 LEU A N 1
ATOM 1588 C CA . LEU A 1 199 ? 0.523 -8.350 -9.082 1.00 56.91 199 LEU A CA 1
ATOM 1589 C C . LEU A 1 199 ? 0.238 -9.301 -10.258 1.00 56.91 199 LEU A C 1
ATOM 1591 O O . LEU A 1 199 ? 1.164 -9.766 -10.909 1.00 56.91 199 LEU A O 1
ATOM 1595 N N . GLU A 1 200 ? -1.027 -9.552 -10.587 1.00 56.09 200 GLU A N 1
ATOM 1596 C CA . GLU A 1 200 ? -1.437 -10.350 -11.752 1.00 56.09 200 GLU A CA 1
ATOM 1597 C C . GLU A 1 200 ? -1.045 -9.658 -13.058 1.00 56.09 200 GLU A C 1
ATOM 1599 O O . GLU A 1 200 ? -0.636 -10.318 -14.008 1.00 56.09 200 GLU A O 1
ATOM 1604 N N . GLY A 1 201 ? -1.118 -8.326 -13.103 1.00 48.94 201 GLY A N 1
ATOM 1605 C CA . GLY A 1 201 ? -0.507 -7.526 -14.155 1.00 48.94 201 GLY A CA 1
ATOM 1606 C C . GLY A 1 201 ? 0.981 -7.839 -14.236 1.00 48.94 201 GLY A C 1
ATOM 1607 O O . GLY A 1 201 ? 1.439 -8.252 -15.292 1.00 48.94 201 GLY A O 1
ATOM 1608 N N . SER A 1 202 ? 1.699 -7.760 -13.106 1.00 43.47 202 SER A N 1
ATOM 1609 C CA . SER A 1 202 ? 3.138 -8.048 -13.028 1.00 43.47 202 SER A CA 1
ATOM 1610 C C . SER A 1 202 ? 3.535 -9.457 -13.495 1.00 43.47 202 SER A C 1
ATOM 1612 O O . SER A 1 202 ? 4.551 -9.586 -14.172 1.00 43.47 202 SER A O 1
ATOM 1614 N N . ASP A 1 203 ? 2.703 -10.471 -13.225 1.00 40.66 203 ASP A N 1
ATOM 1615 C CA . ASP A 1 203 ? 2.924 -11.874 -13.614 1.00 40.66 203 ASP A CA 1
ATOM 1616 C C . ASP A 1 203 ? 2.433 -12.205 -15.041 1.00 40.66 203 ASP A C 1
ATOM 1618 O O . ASP A 1 203 ? 2.858 -13.199 -15.628 1.00 40.66 203 ASP A O 1
ATOM 1622 N N . SER A 1 204 ? 1.540 -11.392 -15.622 1.00 38.66 204 SER A N 1
ATOM 1623 C CA . SER A 1 204 ? 1.005 -11.573 -16.987 1.00 38.66 204 SER A CA 1
ATOM 1624 C C . SER A 1 204 ? 1.668 -10.685 -18.044 1.00 38.66 204 SER A C 1
ATOM 1626 O O . SER A 1 204 ? 1.304 -10.750 -19.223 1.00 38.66 204 SER A O 1
ATOM 1628 N N . PHE A 1 205 ? 2.669 -9.884 -17.669 1.00 49.16 205 PHE A N 1
ATOM 1629 C CA . PHE A 1 205 ? 3.441 -9.098 -18.625 1.00 49.16 205 PHE A CA 1
ATOM 1630 C C . PHE A 1 205 ? 4.423 -9.990 -19.391 1.00 49.16 205 PHE A C 1
ATOM 1632 O O . PHE A 1 205 ? 5.564 -10.198 -18.988 1.00 49.16 205 PHE A O 1
ATOM 1639 N N . SER A 1 206 ? 3.997 -10.482 -20.556 1.00 49.72 206 SER A N 1
ATOM 1640 C CA . SER A 1 206 ? 4.943 -10.997 -21.545 1.00 49.72 206 SER A CA 1
ATOM 1641 C C . SER A 1 206 ? 5.796 -9.835 -22.060 1.00 49.72 206 SER A C 1
ATOM 1643 O O . SER A 1 206 ? 5.245 -8.881 -22.621 1.00 49.72 206 SER A O 1
ATOM 1645 N N . MET A 1 207 ? 7.124 -9.937 -21.953 1.00 52.38 207 MET A N 1
ATOM 1646 C CA . MET A 1 207 ? 8.058 -8.968 -22.552 1.00 52.38 207 MET A CA 1
ATOM 1647 C C . MET A 1 207 ? 7.834 -8.774 -24.065 1.00 52.38 207 MET A C 1
ATOM 1649 O O . MET A 1 207 ? 8.176 -7.728 -24.604 1.00 52.38 207 MET A O 1
ATOM 1653 N N . GLU A 1 208 ? 7.167 -9.723 -24.735 1.00 55.88 208 GLU A N 1
ATOM 1654 C CA . GLU A 1 208 ? 6.768 -9.640 -26.149 1.00 55.88 208 GLU A CA 1
ATOM 1655 C C . GLU A 1 208 ? 5.811 -8.478 -26.487 1.00 55.88 208 GLU A C 1
ATOM 1657 O O . GLU A 1 208 ? 5.680 -8.122 -27.655 1.00 55.88 208 GLU A O 1
ATOM 1662 N N . GLN A 1 209 ? 5.140 -7.877 -25.497 1.00 62.94 209 GLN A N 1
ATOM 1663 C CA . GLN A 1 209 ? 4.216 -6.747 -25.698 1.00 62.94 209 GLN A CA 1
ATOM 1664 C C . GLN A 1 209 ? 4.829 -5.385 -25.321 1.00 62.94 209 GLN A C 1
ATOM 1666 O O . GLN A 1 209 ? 4.151 -4.362 -25.424 1.00 62.94 209 GLN A O 1
ATOM 1671 N N . GLY A 1 210 ? 6.083 -5.358 -24.855 1.00 74.81 210 GLY A N 1
ATOM 1672 C CA . GLY A 1 210 ? 6.773 -4.144 -24.421 1.00 74.81 210 GLY A CA 1
ATOM 1673 C C . GLY A 1 210 ? 7.519 -3.427 -25.546 1.00 74.81 210 GLY A C 1
ATOM 1674 O O . GLY A 1 210 ? 8.060 -4.043 -26.459 1.00 74.81 210 GLY A O 1
ATOM 1675 N N . GLU A 1 211 ? 7.590 -2.103 -25.453 1.00 91.44 211 GLU A N 1
ATOM 1676 C CA . GLU A 1 211 ? 8.434 -1.265 -26.304 1.00 91.44 211 GLU A CA 1
ATOM 1677 C C . GLU A 1 211 ? 9.865 -1.244 -25.746 1.00 91.44 211 GLU A C 1
ATOM 1679 O O . GLU A 1 211 ? 10.066 -1.202 -24.532 1.00 91.44 211 GLU A O 1
ATOM 1684 N N . VAL A 1 212 ? 10.887 -1.253 -26.603 1.00 93.94 212 VAL A N 1
ATOM 1685 C CA . VAL A 1 212 ? 12.285 -1.163 -26.151 1.00 93.94 212 VAL A CA 1
ATOM 1686 C C . VAL A 1 212 ? 12.560 0.255 -25.655 1.00 93.94 212 VAL A C 1
ATOM 1688 O O . VAL A 1 212 ? 12.684 1.184 -26.447 1.00 93.94 212 VAL A O 1
ATOM 1691 N N . VAL A 1 213 ? 12.687 0.431 -24.338 1.00 95.25 213 VAL A N 1
ATOM 1692 C CA . VAL A 1 213 ? 13.056 1.718 -23.726 1.00 95.25 213 VAL A CA 1
ATOM 1693 C C . VAL A 1 213 ? 14.543 1.982 -23.892 1.00 95.25 213 VAL A C 1
ATOM 1695 O O . VAL A 1 213 ? 14.944 3.098 -24.232 1.00 95.25 213 VAL A O 1
ATOM 1698 N N . LEU A 1 214 ? 15.354 0.953 -23.660 1.00 95.81 214 LEU A N 1
ATOM 1699 C CA . LEU A 1 214 ? 16.800 0.991 -23.802 1.00 95.81 214 LEU A CA 1
ATOM 1700 C C . LEU A 1 214 ? 17.312 -0.397 -24.161 1.00 95.81 214 LEU A C 1
ATOM 1702 O O . LEU A 1 214 ? 16.952 -1.369 -23.508 1.00 95.81 214 LEU A O 1
ATOM 1706 N N . LYS A 1 215 ? 18.213 -0.483 -25.135 1.00 96.88 215 LYS A N 1
ATOM 1707 C CA . LYS A 1 215 ? 18.980 -1.691 -25.425 1.00 96.88 215 LYS A CA 1
ATOM 1708 C C . LYS A 1 215 ? 20.456 -1.357 -25.533 1.00 96.88 215 LYS A C 1
ATOM 1710 O O . LYS A 1 215 ? 20.829 -0.431 -26.255 1.00 96.88 215 LYS A O 1
ATOM 1715 N N . ALA A 1 216 ? 21.293 -2.121 -24.842 1.00 95.94 216 ALA A N 1
ATOM 1716 C CA . ALA A 1 216 ? 22.743 -2.007 -24.921 1.00 95.94 216 ALA A CA 1
ATOM 1717 C C . ALA A 1 216 ? 23.391 -3.394 -24.997 1.00 95.94 216 ALA A C 1
ATOM 1719 O O . ALA A 1 216 ? 22.864 -4.360 -24.448 1.00 95.94 216 ALA A O 1
ATOM 1720 N N . GLY A 1 217 ? 24.511 -3.511 -25.707 1.00 92.94 217 GLY A N 1
ATOM 1721 C CA . GLY A 1 217 ? 25.143 -4.798 -25.998 1.00 92.94 217 GLY A CA 1
ATOM 1722 C C . GLY A 1 217 ? 26.658 -4.809 -25.833 1.00 92.94 217 GLY A C 1
ATOM 1723 O O . GLY A 1 217 ? 27.314 -3.766 -25.848 1.00 92.94 217 GLY A O 1
ATOM 1724 N N . ALA A 1 218 ? 27.193 -6.019 -25.697 1.00 88.00 218 ALA A N 1
ATOM 1725 C CA . ALA A 1 218 ? 28.611 -6.360 -25.772 1.00 88.00 218 ALA A CA 1
ATOM 1726 C C . ALA A 1 218 ? 28.780 -7.681 -26.546 1.00 88.00 218 ALA A C 1
ATOM 1728 O O . ALA A 1 218 ? 27.799 -8.299 -26.951 1.00 88.00 218 ALA A O 1
ATOM 1729 N N . GLU A 1 219 ? 30.021 -8.130 -26.749 1.00 80.00 219 GLU A N 1
ATOM 1730 C CA . GLU A 1 219 ? 30.332 -9.331 -27.547 1.00 80.00 219 GLU A CA 1
ATOM 1731 C C . GLU A 1 219 ? 29.654 -10.617 -27.040 1.00 80.00 219 GLU A C 1
ATOM 1733 O O . GLU A 1 219 ? 29.403 -11.522 -27.829 1.00 80.00 219 GLU A O 1
ATOM 1738 N N . GLY A 1 220 ? 29.341 -10.692 -25.743 1.00 77.06 220 GLY A N 1
ATOM 1739 C CA . GLY A 1 220 ? 28.715 -11.857 -25.113 1.00 77.06 220 GLY A CA 1
ATOM 1740 C C . GLY A 1 220 ? 27.209 -11.743 -24.892 1.00 77.06 220 GLY A C 1
ATOM 1741 O O . GLY A 1 220 ? 26.641 -12.652 -24.304 1.00 77.06 220 GLY A O 1
ATOM 1742 N N . GLY A 1 221 ? 26.541 -10.656 -25.298 1.00 88.81 221 GLY A N 1
ATOM 1743 C CA . GLY A 1 221 ? 25.116 -10.519 -25.003 1.00 88.81 221 GLY A CA 1
ATOM 1744 C C . GLY A 1 221 ? 24.556 -9.103 -25.013 1.00 88.81 221 GLY A C 1
ATOM 1745 O O . GLY A 1 221 ? 25.183 -8.147 -25.475 1.00 88.81 221 GLY A O 1
ATOM 1746 N N . SER A 1 222 ? 23.341 -8.961 -24.486 1.00 92.31 222 SER A N 1
ATOM 1747 C CA . SER A 1 222 ? 22.664 -7.667 -24.404 1.00 92.31 222 SER A CA 1
ATOM 1748 C C . SER A 1 222 ? 21.784 -7.530 -23.173 1.00 92.31 222 SER A C 1
ATOM 1750 O O . SER A 1 222 ? 21.263 -8.508 -22.646 1.00 92.31 222 SER A O 1
ATOM 1752 N N . ILE A 1 223 ? 21.596 -6.283 -22.760 1.00 94.94 223 ILE A N 1
ATOM 1753 C CA . ILE A 1 223 ? 20.621 -5.862 -21.764 1.00 94.94 223 ILE A CA 1
ATOM 1754 C C . ILE A 1 223 ? 19.558 -5.020 -22.465 1.00 94.94 223 ILE A C 1
ATOM 1756 O O . ILE A 1 223 ? 19.878 -4.101 -23.225 1.00 94.94 223 ILE A O 1
ATOM 1760 N N . THR A 1 224 ? 18.294 -5.347 -22.229 1.00 95.19 224 THR A N 1
ATOM 1761 C CA . THR A 1 224 ? 17.148 -4.645 -22.803 1.00 95.19 224 THR A CA 1
ATOM 1762 C C . THR A 1 224 ? 16.186 -4.269 -21.688 1.00 95.19 224 THR A C 1
ATOM 1764 O O . THR A 1 224 ? 15.611 -5.133 -21.034 1.00 95.19 224 THR A O 1
ATOM 1767 N N . LEU A 1 225 ? 16.010 -2.971 -21.463 1.00 95.44 225 LEU A N 1
ATOM 1768 C CA . LEU A 1 225 ? 14.928 -2.443 -20.650 1.00 95.44 225 LEU A CA 1
ATOM 1769 C C . LEU A 1 225 ? 13.707 -2.267 -21.550 1.00 95.44 225 LEU A C 1
ATOM 1771 O O . LEU A 1 225 ? 13.705 -1.421 -22.449 1.00 95.44 225 LEU A O 1
ATOM 1775 N N . TYR A 1 226 ? 12.669 -3.046 -21.292 1.00 93.75 226 TYR A N 1
ATOM 1776 C CA . TYR A 1 226 ? 11.368 -2.891 -21.921 1.00 93.75 226 TYR A CA 1
ATOM 1777 C C . TYR A 1 226 ? 10.496 -1.946 -21.104 1.00 93.75 226 TYR A C 1
ATOM 1779 O O . TYR A 1 226 ? 10.563 -1.917 -19.876 1.00 93.75 226 TYR A O 1
ATOM 1787 N N . GLY A 1 227 ? 9.671 -1.176 -21.802 1.00 89.94 227 GLY A N 1
ATOM 1788 C CA . GLY A 1 227 ? 8.630 -0.333 -21.249 1.00 89.94 227 GLY A CA 1
ATOM 1789 C C . GLY A 1 227 ? 7.274 -0.793 -21.756 1.00 89.94 227 GLY A C 1
ATOM 1790 O O . GLY A 1 227 ? 7.061 -0.921 -22.957 1.00 89.94 227 GLY A O 1
ATOM 1791 N N . ILE A 1 228 ? 6.335 -1.006 -20.847 1.00 84.38 228 ILE A N 1
ATOM 1792 C CA . ILE A 1 228 ? 4.949 -1.320 -21.174 1.00 84.38 228 ILE A CA 1
ATOM 1793 C C . ILE A 1 228 ? 4.112 -0.106 -20.802 1.00 84.38 228 ILE A C 1
ATOM 1795 O O . ILE A 1 228 ? 4.154 0.382 -19.668 1.00 84.38 228 ILE A O 1
ATOM 1799 N N . ARG A 1 229 ? 3.358 0.404 -21.774 1.00 77.06 229 ARG A N 1
ATOM 1800 C CA . ARG A 1 229 ? 2.507 1.574 -21.591 1.00 77.06 229 ARG A CA 1
ATOM 1801 C C . ARG A 1 229 ? 1.102 1.147 -21.194 1.00 77.06 229 ARG A C 1
ATOM 1803 O O . ARG A 1 229 ? 0.411 0.482 -21.959 1.00 77.06 229 ARG A O 1
ATOM 1810 N N . ASN A 1 230 ? 0.635 1.624 -20.043 1.00 71.25 230 ASN A N 1
ATOM 1811 C CA . ASN A 1 230 ? -0.779 1.582 -19.687 1.00 71.25 230 ASN A CA 1
ATOM 1812 C C . ASN A 1 230 ? -1.314 3.018 -19.594 1.00 71.25 230 ASN A C 1
ATOM 1814 O O . ASN A 1 230 ? -1.024 3.758 -18.653 1.00 71.25 230 ASN A O 1
ATOM 1818 N N . ASN A 1 231 ? -2.093 3.436 -20.594 1.00 71.31 231 ASN A N 1
ATOM 1819 C CA . ASN A 1 231 ? -2.543 4.819 -20.775 1.00 71.31 231 ASN A CA 1
ATOM 1820 C C . ASN A 1 231 ? -1.380 5.834 -20.860 1.00 71.31 231 ASN A C 1
ATOM 1822 O O . ASN A 1 231 ? -0.850 6.070 -21.943 1.00 71.31 231 ASN A O 1
ATOM 1826 N N . LYS A 1 232 ? -1.019 6.467 -19.731 1.00 60.66 232 LYS A N 1
ATOM 1827 C CA . LYS A 1 232 ? 0.069 7.460 -19.604 1.00 60.66 232 LYS A CA 1
ATOM 1828 C C . LYS A 1 232 ? 1.196 7.007 -18.674 1.00 60.66 232 LYS A C 1
ATOM 1830 O O . LYS A 1 232 ? 2.200 7.708 -18.575 1.00 60.66 232 LYS A O 1
ATOM 1835 N N . ASP A 1 233 ? 1.011 5.885 -17.991 1.00 73.88 233 ASP A N 1
ATOM 1836 C CA . ASP A 1 233 ? 1.943 5.381 -16.995 1.00 73.88 233 ASP A CA 1
ATOM 1837 C C . ASP A 1 233 ? 2.809 4.286 -17.635 1.00 73.88 233 ASP A C 1
ATOM 1839 O O . ASP A 1 233 ? 2.329 3.489 -18.450 1.00 73.88 233 ASP A O 1
ATOM 1843 N N . TRP A 1 234 ? 4.099 4.292 -17.302 1.00 84.19 234 TRP A N 1
ATOM 1844 C CA . TRP A 1 234 ? 5.083 3.348 -17.822 1.00 84.19 234 TRP A CA 1
ATOM 1845 C C . TRP A 1 234 ? 5.455 2.333 -16.745 1.00 84.19 234 TRP A C 1
ATOM 1847 O O . TRP A 1 234 ? 5.796 2.710 -15.626 1.00 84.19 234 TRP A O 1
ATOM 1857 N N . PHE A 1 235 ? 5.441 1.062 -17.123 1.00 86.81 235 PHE A N 1
ATOM 1858 C CA . PHE A 1 235 ? 5.988 -0.047 -16.351 1.00 86.81 235 PHE A CA 1
ATOM 1859 C C . PHE A 1 235 ? 7.241 -0.554 -17.051 1.00 86.81 235 PHE A C 1
ATOM 1861 O O . PHE A 1 235 ? 7.302 -0.511 -18.277 1.00 86.81 235 PHE A O 1
ATOM 1868 N N . PHE A 1 236 ? 8.232 -1.022 -16.303 1.00 89.81 236 PHE A N 1
ATOM 1869 C CA . PHE A 1 236 ? 9.524 -1.410 -16.853 1.00 89.81 236 PHE A CA 1
ATOM 1870 C C . PHE A 1 236 ? 9.914 -2.815 -16.423 1.00 89.81 236 PHE A C 1
ATOM 1872 O O . PHE A 1 236 ? 9.714 -3.187 -15.270 1.00 89.81 236 PHE A O 1
ATOM 1879 N N . GLY A 1 237 ? 10.505 -3.567 -17.343 1.00 89.00 237 GLY A N 1
ATOM 1880 C CA . GLY A 1 237 ? 11.089 -4.878 -17.084 1.00 89.00 237 GLY A CA 1
ATOM 1881 C C . GLY A 1 237 ? 12.446 -4.980 -17.763 1.00 89.00 237 GLY A C 1
ATOM 1882 O O . GLY A 1 237 ? 12.643 -4.432 -18.848 1.00 89.00 237 GLY A O 1
ATOM 1883 N N . LEU A 1 238 ? 13.393 -5.644 -17.112 1.00 89.88 238 LEU A N 1
ATOM 1884 C CA . LEU A 1 238 ? 14.744 -5.825 -17.613 1.00 89.88 238 LEU A CA 1
ATOM 1885 C C . LEU A 1 238 ? 14.935 -7.256 -18.103 1.00 89.88 238 LEU A C 1
ATOM 1887 O O . LEU A 1 238 ? 14.729 -8.199 -17.348 1.00 89.88 238 LEU A O 1
ATOM 1891 N N . ASN A 1 239 ? 15.379 -7.399 -19.343 1.00 91.38 239 ASN A N 1
ATOM 1892 C CA . ASN A 1 239 ? 15.803 -8.661 -19.924 1.00 91.38 239 ASN A CA 1
ATOM 1893 C C . ASN A 1 239 ? 17.313 -8.623 -20.163 1.00 91.38 239 ASN A C 1
ATOM 1895 O O . ASN A 1 239 ? 17.837 -7.662 -20.731 1.00 91.38 239 ASN A O 1
ATOM 1899 N N . VAL A 1 240 ? 18.009 -9.672 -19.747 1.00 88.62 240 VAL A N 1
ATOM 1900 C CA . VAL A 1 240 ? 19.444 -9.854 -19.965 1.00 88.62 240 VAL A CA 1
ATOM 1901 C C . VAL A 1 240 ? 19.649 -11.165 -20.702 1.00 88.62 240 VAL A C 1
ATOM 1903 O O . VAL A 1 240 ? 19.196 -12.211 -20.246 1.00 88.62 240 VAL A O 1
ATOM 1906 N N . VAL A 1 241 ? 20.342 -11.102 -21.833 1.00 86.38 241 VAL A N 1
ATOM 1907 C CA . VAL A 1 241 ? 20.708 -12.264 -22.645 1.00 86.38 241 VAL A CA 1
ATOM 1908 C C . VAL A 1 241 ? 22.220 -12.400 -22.624 1.00 86.38 241 VAL A C 1
ATOM 1910 O O . VAL A 1 241 ? 22.911 -11.475 -23.049 1.00 86.38 241 VAL A O 1
ATOM 1913 N N . ASP A 1 242 ? 22.716 -13.548 -22.174 1.00 84.06 242 ASP A N 1
ATOM 1914 C CA . ASP A 1 242 ? 24.116 -13.961 -22.267 1.00 84.06 242 ASP A CA 1
ATOM 1915 C C . ASP A 1 242 ? 24.241 -15.124 -23.261 1.00 84.06 242 ASP A C 1
ATOM 1917 O O . ASP A 1 242 ? 23.690 -16.209 -23.064 1.00 84.06 242 ASP A O 1
ATOM 1921 N N . GLN A 1 243 ? 24.963 -14.865 -24.348 1.00 83.56 243 GLN A N 1
ATOM 1922 C CA . GLN A 1 243 ? 25.194 -15.776 -25.467 1.00 83.56 243 GLN A CA 1
ATOM 1923 C C . GLN A 1 243 ? 26.533 -16.511 -25.360 1.00 83.56 243 GLN A C 1
ATOM 1925 O O . GLN A 1 243 ? 26.880 -17.306 -26.231 1.00 83.56 243 GLN A O 1
ATOM 1930 N N . THR A 1 244 ? 27.295 -16.292 -24.288 1.00 79.44 244 THR A N 1
ATOM 1931 C CA . THR A 1 244 ? 28.541 -17.023 -24.032 1.00 79.44 244 THR A CA 1
ATOM 1932 C C . THR A 1 244 ? 28.350 -18.553 -24.035 1.00 79.44 244 THR A C 1
ATOM 1934 O O . THR A 1 244 ? 29.196 -19.245 -24.612 1.00 79.44 244 THR A O 1
ATOM 1937 N N . PRO A 1 245 ? 27.248 -19.118 -23.489 1.00 74.75 245 PRO A N 1
ATOM 1938 C CA . PRO A 1 245 ? 26.967 -20.557 -23.573 1.00 74.75 245 PRO A CA 1
ATOM 1939 C C . PRO A 1 245 ? 26.809 -21.082 -25.013 1.00 74.75 245 PRO A C 1
ATOM 1941 O O . PRO A 1 245 ? 27.191 -22.218 -25.307 1.00 74.75 245 PRO A O 1
ATOM 1944 N N . SER A 1 246 ? 26.352 -20.251 -25.956 1.00 69.75 246 SER A N 1
ATOM 1945 C CA . SER A 1 246 ? 26.223 -20.649 -27.364 1.00 69.75 246 SER A CA 1
ATOM 1946 C C . SER A 1 246 ? 27.570 -20.985 -28.015 1.00 69.75 246 SER A C 1
ATOM 1948 O O . SER A 1 246 ? 27.619 -21.806 -28.934 1.00 69.75 246 SER A O 1
ATOM 1950 N N . PHE A 1 247 ? 28.692 -20.460 -27.505 1.00 72.56 247 PHE A N 1
ATOM 1951 C CA . PHE A 1 247 ? 30.030 -20.844 -27.979 1.00 72.56 247 PHE A CA 1
ATOM 1952 C C . PHE A 1 247 ? 30.397 -22.305 -27.673 1.00 72.56 247 PHE A C 1
ATOM 1954 O O . PHE A 1 247 ? 31.309 -22.847 -28.300 1.00 72.56 247 PHE A O 1
ATOM 1961 N N . ILE A 1 248 ? 29.688 -22.956 -26.744 1.00 75.56 248 ILE A N 1
ATOM 1962 C CA . ILE A 1 248 ? 29.853 -24.373 -26.389 1.00 75.56 248 ILE A CA 1
ATOM 1963 C C . ILE A 1 248 ? 28.618 -25.223 -26.740 1.00 75.56 248 ILE A C 1
ATOM 1965 O O . ILE A 1 248 ? 28.488 -26.345 -26.255 1.00 75.56 248 ILE A O 1
ATOM 1969 N N . ASN A 1 249 ? 27.757 -24.736 -27.646 1.00 70.56 249 ASN A N 1
ATOM 1970 C CA . ASN A 1 249 ? 26.482 -25.355 -28.042 1.00 70.56 249 ASN A CA 1
ATOM 1971 C C . ASN A 1 249 ? 25.475 -25.528 -26.887 1.00 70.56 249 ASN A C 1
ATOM 1973 O O . ASN A 1 249 ? 24.639 -26.434 -26.925 1.00 70.56 249 ASN A O 1
ATOM 1977 N N . GLU A 1 250 ? 25.542 -24.670 -25.871 1.00 64.88 250 GLU A N 1
ATOM 1978 C CA . GLU A 1 250 ? 24.517 -24.561 -24.834 1.00 64.88 250 GLU A CA 1
ATOM 1979 C C . GLU A 1 250 ? 23.544 -23.423 -25.166 1.00 64.88 250 GLU A C 1
ATOM 1981 O O . GLU A 1 250 ? 23.859 -22.521 -25.938 1.00 64.88 250 GLU A O 1
ATOM 1986 N N . SER A 1 251 ? 22.329 -23.479 -24.620 1.00 65.50 251 SER A N 1
ATOM 1987 C CA . SER A 1 251 ? 21.333 -22.424 -24.820 1.00 65.50 251 SER A CA 1
ATOM 1988 C C . SER A 1 251 ? 21.751 -21.126 -24.131 1.00 65.50 251 SER A C 1
ATOM 1990 O O . SER A 1 251 ? 22.228 -21.177 -22.996 1.00 65.50 251 SER A O 1
ATOM 1992 N N . ASP A 1 252 ? 21.481 -19.986 -24.773 1.00 72.94 252 ASP A N 1
ATOM 1993 C CA . ASP A 1 252 ? 21.652 -18.654 -24.183 1.00 72.94 252 ASP A CA 1
ATOM 1994 C C . ASP A 1 252 ? 21.022 -18.582 -22.783 1.00 72.94 252 ASP A C 1
ATOM 1996 O O . ASP A 1 252 ? 19.904 -19.059 -22.553 1.00 72.94 252 ASP A O 1
ATOM 2000 N N . ALA A 1 253 ? 21.735 -17.965 -21.842 1.00 71.94 253 ALA A N 1
ATOM 2001 C CA . ALA A 1 253 ? 21.187 -17.685 -20.527 1.00 71.94 253 ALA A CA 1
ATOM 2002 C C . ALA A 1 253 ? 20.354 -16.403 -20.614 1.00 71.94 253 ALA A C 1
ATOM 2004 O O . ALA A 1 253 ? 20.873 -15.325 -20.902 1.00 71.94 253 ALA A O 1
ATOM 2005 N N . VAL A 1 254 ? 19.050 -16.533 -20.372 1.00 78.56 254 VAL A N 1
ATOM 2006 C CA . VAL A 1 254 ? 18.108 -15.411 -20.364 1.00 78.56 254 VAL A CA 1
ATOM 2007 C C . VAL A 1 254 ? 17.644 -15.168 -18.935 1.00 78.56 254 VAL A C 1
ATOM 2009 O O . VAL A 1 254 ? 17.220 -16.097 -18.246 1.00 78.56 254 VAL A O 1
ATOM 2012 N N . HIS A 1 255 ? 17.735 -13.920 -18.487 1.00 79.44 255 HIS A N 1
ATOM 2013 C CA . HIS A 1 255 ? 17.247 -13.489 -17.186 1.00 79.44 255 HIS A CA 1
ATOM 2014 C C . HIS A 1 255 ? 16.274 -12.324 -17.339 1.00 79.44 255 HIS A C 1
ATOM 2016 O O . HIS A 1 255 ? 16.639 -11.274 -17.866 1.00 79.44 255 HIS A O 1
ATOM 2022 N N . ASP A 1 256 ? 15.063 -12.514 -16.828 1.00 78.88 256 ASP A N 1
ATOM 2023 C CA . ASP A 1 256 ? 14.027 -11.492 -16.747 1.00 78.88 256 ASP A CA 1
ATOM 2024 C C . ASP A 1 256 ? 13.888 -11.004 -15.302 1.00 78.88 256 ASP A C 1
ATOM 2026 O O . ASP A 1 256 ? 13.805 -11.802 -14.364 1.00 78.88 256 ASP A O 1
ATOM 2030 N N . SER A 1 257 ? 13.844 -9.687 -15.115 1.00 79.69 257 SER A N 1
ATOM 2031 C CA . SER A 1 257 ? 13.504 -9.083 -13.830 1.00 79.69 257 SER A CA 1
ATOM 2032 C C . SER A 1 257 ? 11.994 -9.091 -13.588 1.00 79.69 257 SER A C 1
ATOM 2034 O O . SER A 1 257 ? 11.191 -9.190 -14.516 1.00 79.69 257 SER A O 1
ATOM 2036 N N . GLY A 1 258 ? 11.593 -8.849 -12.336 1.00 73.94 258 GLY A N 1
ATOM 2037 C CA . GLY A 1 258 ? 10.232 -8.392 -12.047 1.00 73.94 258 GLY A CA 1
ATOM 2038 C C . GLY A 1 258 ? 9.943 -7.022 -12.677 1.00 73.94 258 GLY A C 1
ATOM 2039 O O . GLY A 1 258 ? 10.865 -6.291 -13.055 1.00 73.94 258 GLY A O 1
ATOM 2040 N N . VAL A 1 259 ? 8.659 -6.672 -12.772 1.00 80.06 259 VAL A N 1
ATOM 2041 C CA . VAL A 1 259 ? 8.204 -5.395 -13.336 1.00 80.06 259 VAL A CA 1
ATOM 2042 C C . VAL A 1 259 ? 8.156 -4.307 -12.263 1.00 80.06 259 VAL A C 1
ATOM 2044 O O . VAL A 1 259 ? 7.628 -4.517 -11.172 1.00 80.06 259 VAL A O 1
ATOM 2047 N N . VAL A 1 260 ? 8.672 -3.125 -12.591 1.00 79.12 260 VAL A N 1
ATOM 2048 C CA . VAL A 1 260 ? 8.667 -1.926 -11.736 1.00 79.12 260 VAL A CA 1
ATOM 2049 C C . VAL A 1 260 ? 7.838 -0.814 -12.374 1.00 79.12 260 VAL A C 1
ATOM 2051 O O . VAL A 1 260 ? 7.625 -0.810 -13.584 1.00 79.12 260 VAL A O 1
ATOM 2054 N N . ASN A 1 261 ? 7.335 0.135 -11.584 1.00 82.19 261 ASN A N 1
ATOM 2055 C CA . ASN A 1 261 ? 6.360 1.131 -12.062 1.00 82.19 261 ASN A CA 1
ATOM 2056 C C . ASN A 1 261 ? 6.909 2.565 -12.104 1.00 82.19 261 ASN A C 1
ATOM 2058 O O . ASN A 1 261 ? 6.173 3.513 -12.386 1.00 82.19 261 ASN A O 1
ATOM 2062 N N . SER A 1 262 ? 8.205 2.736 -11.839 1.00 84.50 262 SER A N 1
ATOM 2063 C CA . SER A 1 262 ? 8.864 4.034 -11.878 1.00 84.50 262 SER A CA 1
ATOM 2064 C C . SER A 1 262 ? 10.190 3.986 -12.637 1.00 84.50 262 SER A C 1
ATOM 2066 O O . SER A 1 262 ? 10.895 2.981 -12.667 1.00 84.50 262 SER A O 1
ATOM 2068 N N . TRP A 1 263 ? 10.560 5.121 -13.238 1.00 91.69 263 TRP A N 1
ATOM 2069 C CA . TRP A 1 263 ? 11.847 5.265 -13.928 1.00 91.69 263 TRP A CA 1
ATOM 2070 C C . TRP A 1 263 ? 13.046 5.098 -12.983 1.00 91.69 263 TRP A C 1
ATOM 2072 O O . TRP A 1 263 ? 14.103 4.647 -13.408 1.00 91.69 263 TRP A O 1
ATOM 2082 N N . LEU A 1 264 ? 12.896 5.472 -11.709 1.00 88.06 264 LEU A N 1
ATOM 2083 C CA . LEU A 1 264 ? 13.975 5.368 -10.731 1.00 88.06 264 LEU A CA 1
ATOM 2084 C C . LEU A 1 264 ? 14.241 3.904 -10.362 1.00 88.06 264 LEU A C 1
ATOM 2086 O O . LEU A 1 264 ? 15.386 3.476 -10.431 1.00 88.06 264 LEU A O 1
ATOM 2090 N N . GLU A 1 265 ? 13.196 3.120 -10.098 1.00 83.31 265 GLU A N 1
ATOM 2091 C CA . GLU A 1 265 ? 13.320 1.669 -9.895 1.00 83.31 265 GLU A CA 1
ATOM 2092 C C . GLU A 1 265 ? 13.835 0.963 -11.163 1.00 83.31 265 GLU A C 1
ATOM 2094 O O . GLU A 1 265 ? 14.626 0.029 -11.081 1.00 83.31 265 GLU A O 1
ATOM 2099 N N . ALA A 1 266 ? 13.458 1.433 -12.359 1.00 91.69 266 ALA A N 1
ATOM 2100 C CA . ALA A 1 266 ? 13.993 0.900 -13.615 1.00 91.69 266 ALA A CA 1
ATOM 2101 C C . ALA A 1 266 ? 15.508 1.140 -13.756 1.00 91.69 266 ALA A C 1
ATOM 2103 O O . ALA A 1 266 ? 16.233 0.281 -14.261 1.00 91.69 266 ALA A O 1
ATOM 2104 N N . LEU A 1 267 ? 16.001 2.291 -13.285 1.00 92.62 267 LEU A N 1
ATOM 2105 C CA . LEU A 1 267 ? 17.436 2.551 -13.192 1.00 92.62 267 LEU A CA 1
ATOM 2106 C C . LEU A 1 267 ? 18.109 1.655 -12.149 1.00 92.62 267 LEU A C 1
ATOM 2108 O O . LEU A 1 267 ? 19.211 1.194 -12.410 1.00 92.62 267 LEU A O 1
ATOM 2112 N N . GLU A 1 268 ? 17.463 1.366 -11.017 1.00 89.75 268 GLU A N 1
ATOM 2113 C CA . GLU A 1 268 ? 17.997 0.426 -10.020 1.00 89.75 268 GLU A CA 1
ATOM 2114 C C . GLU A 1 268 ? 18.143 -0.993 -10.585 1.00 89.75 268 GLU A C 1
ATOM 2116 O O . GLU A 1 268 ? 19.129 -1.663 -10.286 1.00 89.75 268 GLU A O 1
ATOM 2121 N N . LEU A 1 269 ? 17.214 -1.444 -11.440 1.00 90.75 269 LEU A N 1
ATOM 2122 C CA . LEU A 1 269 ? 17.360 -2.703 -12.181 1.00 90.75 269 LEU A CA 1
ATOM 2123 C C . LEU A 1 269 ? 18.578 -2.664 -13.109 1.00 90.75 269 LEU A C 1
ATOM 2125 O O . LEU A 1 269 ? 19.401 -3.576 -13.093 1.00 90.75 269 LEU A O 1
ATOM 2129 N N . LEU A 1 270 ? 18.708 -1.595 -13.901 1.00 94.31 270 LEU A N 1
ATOM 2130 C CA . LEU A 1 270 ? 19.835 -1.411 -14.813 1.00 94.31 270 LEU A CA 1
ATOM 2131 C C . LEU A 1 270 ? 21.175 -1.337 -14.070 1.00 94.31 270 LEU A C 1
ATOM 2133 O O . LEU A 1 270 ? 22.155 -1.894 -14.551 1.00 94.31 270 LEU A O 1
ATOM 2137 N N . ASP A 1 271 ? 21.222 -0.694 -12.904 1.00 94.00 271 ASP A N 1
ATOM 2138 C CA . ASP A 1 271 ? 22.435 -0.456 -12.109 1.00 94.00 271 ASP A CA 1
ATOM 2139 C C . ASP A 1 271 ? 22.989 -1.697 -11.415 1.00 94.00 271 ASP A C 1
ATOM 2141 O O . ASP A 1 271 ? 24.129 -1.682 -10.947 1.00 94.00 271 ASP A O 1
ATOM 2145 N N . GLN A 1 272 ? 22.233 -2.797 -11.409 1.00 91.12 272 GLN A N 1
ATOM 2146 C CA . GLN A 1 272 ? 22.787 -4.121 -11.108 1.00 91.12 272 GLN A CA 1
ATOM 2147 C C . GLN A 1 272 ? 23.830 -4.548 -12.155 1.00 91.12 272 GLN A C 1
ATOM 2149 O O . GLN A 1 272 ? 24.627 -5.451 -11.907 1.00 91.12 272 GLN A O 1
ATOM 2154 N N . TYR A 1 273 ? 23.855 -3.864 -13.301 1.00 90.06 273 TYR A N 1
ATOM 2155 C CA . TYR A 1 273 ? 24.768 -4.069 -14.410 1.00 90.06 273 TYR A CA 1
ATOM 2156 C C . TYR A 1 273 ? 25.517 -2.770 -14.740 1.00 90.06 273 TYR A C 1
ATOM 2158 O O . TYR A 1 273 ? 25.026 -1.652 -14.575 1.00 90.06 273 TYR A O 1
ATOM 2166 N N . THR A 1 274 ? 26.716 -2.890 -15.305 1.00 92.62 274 THR A N 1
ATOM 2167 C CA . THR A 1 274 ? 27.492 -1.749 -15.817 1.00 92.62 274 THR A CA 1
ATOM 2168 C C . THR A 1 274 ? 26.984 -1.302 -17.196 1.00 92.62 274 THR A C 1
ATOM 2170 O O . THR A 1 274 ? 27.749 -1.090 -18.131 1.00 92.62 274 THR A O 1
ATOM 2173 N N . TRP A 1 275 ? 25.663 -1.143 -17.343 1.00 94.81 275 TRP A N 1
ATOM 2174 C CA . TRP A 1 275 ? 24.979 -0.911 -18.625 1.00 94.81 275 TRP A CA 1
ATOM 2175 C C . TRP A 1 275 ? 25.470 0.330 -19.383 1.00 94.81 275 TRP A C 1
ATOM 2177 O O . TRP A 1 275 ? 25.457 0.364 -20.609 1.00 94.81 275 TRP A O 1
ATOM 2187 N N . HIS A 1 276 ? 25.929 1.348 -18.655 1.00 93.25 276 HIS A N 1
ATOM 2188 C CA . HIS A 1 276 ? 26.480 2.584 -19.207 1.00 93.25 276 HIS A CA 1
ATOM 2189 C C . HIS A 1 276 ? 27.842 2.380 -19.896 1.00 93.25 276 HIS A C 1
ATOM 2191 O O . HIS A 1 276 ? 28.248 3.226 -20.691 1.00 93.25 276 HIS A O 1
ATOM 2197 N N . GLU A 1 277 ? 28.529 1.269 -19.618 1.00 93.50 277 GLU A N 1
ATOM 2198 C CA . G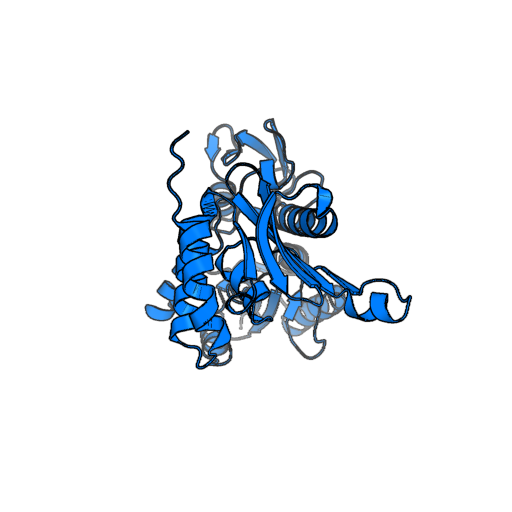LU A 1 277 ? 29.767 0.864 -20.295 1.00 93.50 277 GLU A CA 1
ATOM 2199 C C . GLU A 1 277 ? 29.498 0.048 -21.567 1.00 93.50 277 GLU A C 1
ATOM 2201 O O . GLU A 1 277 ? 30.373 -0.082 -22.418 1.00 93.50 277 GLU A O 1
ATOM 2206 N N . LEU A 1 278 ? 28.282 -0.481 -21.727 1.00 94.19 278 LEU A N 1
ATOM 2207 C CA . LEU A 1 278 ? 27.893 -1.252 -22.905 1.00 94.19 278 LEU A CA 1
ATOM 2208 C C . LEU A 1 278 ? 27.693 -0.347 -24.124 1.00 94.19 278 LEU A C 1
ATOM 2210 O O . LEU A 1 278 ? 27.552 0.876 -24.019 1.00 94.19 278 LEU A O 1
ATOM 2214 N N . TYR A 1 279 ? 27.710 -0.941 -25.316 1.00 94.31 279 TYR A N 1
ATOM 2215 C CA . TYR A 1 279 ? 27.459 -0.201 -26.546 1.00 94.31 279 TYR A CA 1
ATOM 2216 C C . TYR A 1 279 ? 25.955 0.075 -26.686 1.00 94.31 279 TYR A C 1
ATOM 2218 O O . TYR A 1 279 ? 25.171 -0.877 -26.680 1.00 94.31 279 TYR A O 1
ATOM 2226 N N . PRO A 1 280 ? 25.522 1.341 -26.807 1.00 95.69 280 PRO A N 1
ATOM 2227 C CA . PRO A 1 280 ? 24.109 1.663 -26.944 1.00 95.69 280 PRO A CA 1
ATOM 2228 C C . PRO A 1 280 ? 23.590 1.249 -28.323 1.00 95.69 280 PRO A C 1
ATOM 2230 O O . PRO A 1 280 ? 24.161 1.629 -29.344 1.00 95.69 280 PRO A O 1
ATOM 2233 N N . LEU A 1 281 ? 22.500 0.484 -28.351 1.00 94.94 281 LEU A N 1
ATOM 2234 C CA . LEU A 1 281 ? 21.898 -0.047 -29.576 1.00 94.94 281 LEU A CA 1
ATOM 2235 C C . LEU A 1 281 ? 20.583 0.657 -29.913 1.00 94.94 281 LEU A C 1
ATOM 2237 O O . LEU A 1 281 ? 20.365 1.034 -31.060 1.00 94.94 281 LEU A O 1
ATOM 2241 N N . GLU A 1 282 ? 19.720 0.865 -28.917 1.00 95.62 282 GLU A N 1
ATOM 2242 C CA . GLU A 1 282 ? 18.400 1.467 -29.114 1.00 95.62 282 GLU A CA 1
ATOM 2243 C C . GLU A 1 282 ? 17.968 2.252 -27.874 1.00 95.62 282 GLU A C 1
ATOM 2245 O O . GLU A 1 282 ? 18.231 1.832 -26.747 1.00 95.62 282 GLU A O 1
ATOM 2250 N N . VAL A 1 283 ? 17.316 3.401 -28.073 1.00 95.88 283 VAL A N 1
ATOM 2251 C CA . VAL A 1 283 ? 16.707 4.188 -26.993 1.00 95.88 283 VAL A CA 1
ATOM 2252 C C . VAL A 1 283 ? 15.385 4.770 -27.470 1.00 95.88 283 VAL A C 1
ATOM 2254 O O . VAL A 1 283 ? 15.335 5.488 -28.475 1.00 95.88 283 VAL A O 1
ATOM 2257 N N . HIS A 1 284 ? 14.328 4.516 -26.703 1.00 94.81 284 HIS A N 1
ATOM 2258 C CA . HIS A 1 284 ? 12.998 5.023 -26.998 1.00 94.81 284 HIS A CA 1
ATOM 2259 C C . HIS A 1 284 ? 12.969 6.564 -27.006 1.00 94.81 284 HIS A C 1
ATOM 2261 O O . HIS A 1 284 ? 13.517 7.190 -26.087 1.00 94.81 284 HIS A O 1
ATOM 2267 N N . PRO A 1 285 ? 12.289 7.213 -27.976 1.00 92.12 285 PRO A N 1
ATOM 2268 C CA . PRO A 1 285 ? 12.269 8.671 -28.114 1.00 92.12 285 PRO A CA 1
ATOM 2269 C C . PRO A 1 285 ? 11.892 9.439 -26.839 1.00 92.12 285 PRO A C 1
ATOM 2271 O O . PRO A 1 285 ? 12.544 10.428 -26.510 1.00 92.12 285 PRO A O 1
ATOM 2274 N N . GLU A 1 286 ? 10.897 8.969 -26.078 1.00 92.00 286 GLU A N 1
ATOM 2275 C CA . GLU A 1 286 ? 10.457 9.626 -24.829 1.00 92.00 286 GLU A CA 1
ATOM 2276 C C . GLU A 1 286 ? 11.473 9.536 -23.682 1.00 92.00 286 GLU A C 1
ATOM 2278 O O . GLU A 1 286 ? 11.408 10.312 -22.726 1.00 92.00 286 GLU A O 1
ATOM 2283 N N . PHE A 1 287 ? 12.420 8.600 -23.766 1.00 94.06 287 PHE A N 1
ATOM 2284 C CA . PHE A 1 287 ? 13.408 8.352 -22.720 1.00 94.06 287 PHE A CA 1
ATOM 2285 C C . PHE A 1 287 ? 14.802 8.849 -23.074 1.00 94.06 287 PHE A C 1
ATOM 2287 O O . PHE A 1 287 ? 15.646 8.897 -22.187 1.00 94.06 287 PHE A O 1
ATOM 2294 N N . ARG A 1 288 ? 15.039 9.301 -24.310 1.00 93.75 288 ARG A N 1
ATOM 2295 C CA . ARG A 1 288 ? 16.338 9.804 -24.785 1.00 93.75 288 ARG A CA 1
ATOM 2296 C C . ARG A 1 288 ? 17.034 10.748 -23.801 1.00 93.75 288 ARG A C 1
ATOM 2298 O O . ARG A 1 288 ? 18.174 10.499 -23.419 1.00 93.75 288 ARG A O 1
ATOM 2305 N N . GLY A 1 289 ? 16.340 11.792 -23.340 1.00 91.50 289 GLY A N 1
ATOM 2306 C CA . GLY A 1 289 ? 16.901 12.737 -22.365 1.00 91.50 289 GLY A CA 1
ATOM 2307 C C . GLY A 1 289 ? 17.247 12.070 -21.030 1.00 91.50 289 GLY A C 1
ATOM 2308 O O . GLY A 1 289 ? 18.371 12.183 -20.550 1.00 91.50 289 GLY A O 1
ATOM 2309 N N . LYS A 1 290 ? 16.307 11.291 -20.476 1.00 94.62 290 LYS A N 1
ATOM 2310 C CA . LYS A 1 290 ? 16.478 10.593 -19.191 1.00 94.62 290 LYS A CA 1
ATOM 2311 C C . LYS A 1 290 ? 17.615 9.570 -19.225 1.00 94.62 290 LYS A C 1
ATOM 2313 O O . LYS A 1 290 ? 18.396 9.492 -18.281 1.00 94.62 290 LYS A O 1
ATOM 2318 N N . VAL A 1 291 ? 17.706 8.796 -20.305 1.00 96.06 291 VAL A N 1
ATOM 2319 C CA . VAL A 1 291 ? 18.755 7.797 -20.537 1.00 96.06 291 VAL A CA 1
ATOM 2320 C C . VAL A 1 291 ? 20.109 8.475 -20.670 1.00 96.06 291 VAL A C 1
ATOM 2322 O O . VAL A 1 291 ? 21.064 8.044 -20.028 1.00 96.06 291 VAL A O 1
ATOM 2325 N N . PHE A 1 292 ? 20.200 9.554 -21.451 1.00 95.38 292 PHE A N 1
ATOM 2326 C CA . PHE A 1 292 ? 21.463 10.261 -21.629 1.00 95.38 292 PHE A CA 1
ATOM 2327 C C . PHE A 1 292 ? 21.974 10.877 -20.328 1.00 95.38 292 PHE A C 1
ATOM 2329 O O . PHE A 1 292 ? 23.159 10.743 -20.018 1.00 95.38 292 PHE A O 1
ATOM 2336 N N . ASP A 1 293 ? 21.095 11.511 -19.551 1.00 94.00 293 ASP A N 1
ATOM 2337 C CA . ASP A 1 293 ? 21.446 12.078 -18.248 1.00 94.00 293 ASP A CA 1
ATOM 2338 C C . ASP A 1 293 ? 21.915 10.982 -17.282 1.00 94.00 293 ASP A C 1
ATOM 2340 O O . ASP A 1 293 ? 22.945 11.126 -16.614 1.00 94.00 293 ASP A O 1
ATOM 2344 N N . ALA A 1 294 ? 21.206 9.849 -17.257 1.00 95.25 294 ALA A N 1
ATOM 2345 C CA . ALA A 1 294 ? 21.547 8.694 -16.439 1.00 95.25 294 ALA A CA 1
ATOM 2346 C C . ALA A 1 294 ? 22.908 8.084 -16.825 1.00 95.25 294 ALA A C 1
ATOM 2348 O O . ALA A 1 294 ? 23.753 7.885 -15.945 1.00 95.25 294 ALA A O 1
ATOM 2349 N N . ALA A 1 295 ? 23.147 7.832 -18.115 1.00 94.44 295 ALA A N 1
ATOM 2350 C CA . ALA A 1 295 ? 24.406 7.287 -18.620 1.00 94.44 295 ALA A CA 1
ATOM 2351 C C . ALA A 1 295 ? 25.568 8.262 -18.376 1.00 94.44 295 ALA A C 1
ATOM 2353 O O . ALA A 1 295 ? 26.591 7.884 -17.812 1.00 94.44 295 ALA A O 1
ATOM 2354 N N . SER A 1 296 ? 25.388 9.545 -18.702 1.00 92.75 296 SER A N 1
ATOM 2355 C CA . SER A 1 296 ? 26.409 10.584 -18.513 1.00 92.75 296 SER A CA 1
ATOM 2356 C C . SER A 1 296 ? 26.815 10.747 -17.052 1.00 92.75 296 SER A C 1
ATOM 2358 O O . SER A 1 296 ? 27.991 10.958 -16.759 1.00 92.75 296 SER A O 1
ATOM 2360 N N . THR A 1 297 ? 25.852 10.662 -16.132 1.00 93.8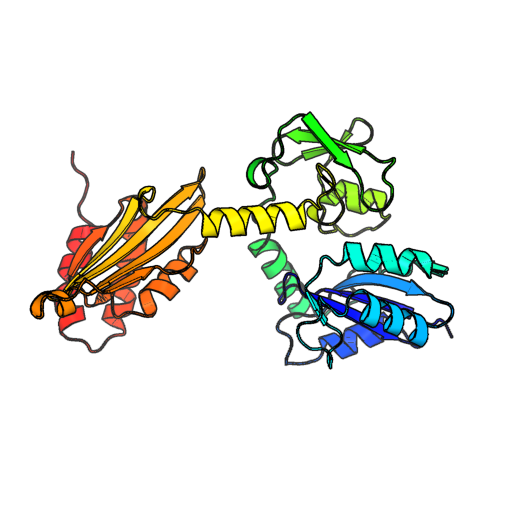8 297 THR A N 1
ATOM 2361 C CA . THR A 1 297 ? 26.122 10.734 -14.691 1.00 93.88 297 THR A CA 1
ATOM 2362 C C . THR A 1 297 ? 27.001 9.567 -14.251 1.00 93.88 297 THR A C 1
ATOM 2364 O O . THR A 1 297 ? 28.008 9.794 -13.585 1.00 93.88 297 THR A O 1
ATOM 2367 N N . ARG A 1 298 ? 26.683 8.346 -14.700 1.00 94.06 298 ARG A N 1
ATOM 2368 C CA . ARG A 1 298 ? 27.433 7.126 -14.364 1.00 94.06 298 ARG A CA 1
ATOM 2369 C C . ARG A 1 298 ? 28.838 7.121 -14.951 1.00 94.06 298 ARG A C 1
ATOM 2371 O O . ARG A 1 298 ? 29.789 6.834 -14.232 1.00 94.06 298 ARG A O 1
ATOM 2378 N N . VAL A 1 299 ? 28.989 7.537 -16.211 1.00 91.38 299 VAL A N 1
ATOM 2379 C CA . VAL A 1 299 ? 30.304 7.673 -16.856 1.00 91.38 299 VAL A CA 1
ATOM 2380 C C . VAL A 1 299 ? 31.178 8.688 -16.114 1.00 91.38 299 VAL A C 1
ATOM 2382 O O . VAL A 1 299 ? 32.349 8.420 -15.884 1.00 91.38 299 VAL A O 1
ATOM 2385 N N . LYS A 1 300 ? 30.626 9.835 -15.684 1.00 89.38 300 LYS A N 1
ATOM 2386 C CA . LYS A 1 300 ? 31.382 10.844 -14.915 1.00 89.38 300 LYS A CA 1
ATOM 2387 C C . LYS A 1 300 ? 31.840 10.338 -13.548 1.00 89.38 300 LYS A C 1
ATOM 2389 O O . LYS A 1 300 ? 32.877 10.780 -13.065 1.00 89.38 300 LYS A O 1
ATOM 2394 N N . SER A 1 301 ? 31.052 9.472 -12.913 1.00 84.81 301 SER A N 1
ATOM 2395 C CA . SER A 1 301 ? 31.414 8.839 -11.641 1.00 84.81 301 SER A CA 1
ATOM 2396 C C . SER A 1 301 ? 32.292 7.594 -11.799 1.00 84.81 301 SER A C 1
ATOM 2398 O O . SER A 1 301 ? 32.838 7.124 -10.805 1.00 84.81 301 SER A O 1
ATOM 2400 N N . SER A 1 302 ? 32.422 7.053 -13.014 1.00 81.94 302 SER A N 1
ATOM 2401 C CA . SER A 1 302 ? 33.197 5.845 -13.308 1.00 81.94 302 SER A CA 1
ATOM 2402 C C . SER A 1 302 ? 34.643 6.188 -13.679 1.00 81.94 302 SER A C 1
ATOM 2404 O O . SER A 1 302 ? 34.922 7.191 -14.336 1.00 81.94 302 SER A O 1
ATOM 2406 N N . THR A 1 303 ? 35.581 5.327 -13.284 1.00 83.81 303 THR A N 1
ATOM 2407 C CA . THR A 1 303 ? 36.982 5.365 -13.740 1.00 83.81 303 THR A CA 1
ATOM 2408 C C . THR A 1 303 ? 37.219 4.493 -14.979 1.00 83.81 303 THR A C 1
ATOM 2410 O O . THR A 1 303 ? 38.367 4.284 -15.354 1.00 83.81 303 THR A O 1
ATOM 2413 N N . SER A 1 304 ? 36.163 3.936 -15.585 1.00 86.88 304 SER A N 1
ATOM 2414 C CA . SER A 1 304 ? 36.254 3.033 -16.738 1.00 86.88 304 SER A CA 1
ATOM 2415 C C . SER A 1 304 ? 36.534 3.798 -18.035 1.00 86.88 304 SER A C 1
ATOM 2417 O O . SER A 1 304 ? 35.729 4.622 -18.481 1.00 86.88 304 SER A O 1
ATOM 2419 N N . ASP A 1 305 ? 37.663 3.486 -18.676 1.00 86.19 305 ASP A N 1
ATOM 2420 C CA . ASP A 1 305 ? 38.028 4.033 -19.989 1.00 86.19 305 ASP A CA 1
ATOM 2421 C C . ASP A 1 305 ? 37.005 3.640 -21.068 1.00 86.19 305 ASP A C 1
ATOM 2423 O O . ASP A 1 305 ? 36.708 4.430 -21.965 1.00 86.19 305 ASP A O 1
ATOM 2427 N N . ILE A 1 306 ? 36.409 2.448 -20.950 1.00 85.88 306 ILE A N 1
ATOM 2428 C CA . ILE A 1 306 ? 35.377 1.943 -21.869 1.00 85.88 306 ILE A CA 1
ATOM 2429 C C . ILE A 1 306 ? 34.122 2.819 -21.777 1.00 85.88 306 ILE A C 1
ATOM 2431 O O . ILE A 1 306 ? 33.591 3.267 -22.795 1.00 85.88 306 ILE A O 1
ATOM 2435 N N . ALA A 1 307 ? 33.699 3.159 -20.556 1.00 86.06 307 ALA A N 1
ATOM 2436 C CA . ALA A 1 307 ? 32.566 4.049 -20.319 1.00 86.06 307 ALA A CA 1
ATOM 2437 C C . ALA A 1 307 ? 32.773 5.428 -20.975 1.00 86.06 307 ALA A C 1
ATOM 2439 O O . ALA A 1 307 ? 31.866 5.978 -21.607 1.00 86.06 307 ALA A O 1
ATOM 2440 N N . GLN A 1 308 ? 33.989 5.979 -20.879 1.00 89.12 308 GLN A N 1
ATOM 2441 C CA . GLN A 1 308 ? 34.340 7.250 -21.518 1.00 89.12 308 GLN A CA 1
ATOM 2442 C C . GLN A 1 308 ? 34.345 7.151 -23.047 1.00 89.12 308 GLN A C 1
ATOM 2444 O O . GLN A 1 308 ? 33.852 8.059 -23.720 1.00 89.12 308 GLN A O 1
ATOM 2449 N N . GLN A 1 309 ? 34.852 6.046 -23.600 1.00 89.62 309 GLN A N 1
ATOM 2450 C CA . GLN A 1 309 ? 34.849 5.786 -25.043 1.00 89.62 309 GLN A CA 1
ATOM 2451 C C . GLN A 1 309 ? 33.433 5.636 -25.610 1.00 89.62 309 GLN A C 1
ATOM 2453 O O . GLN A 1 309 ? 33.187 6.027 -26.751 1.00 89.62 309 GLN A O 1
ATOM 2458 N N . HIS A 1 310 ? 32.492 5.105 -24.826 1.00 91.38 310 HIS A N 1
ATOM 2459 C CA . HIS A 1 310 ? 31.113 4.871 -25.257 1.00 91.38 310 HIS A CA 1
ATOM 2460 C C . HIS A 1 310 ? 30.187 6.082 -25.065 1.00 91.38 310 HIS A C 1
ATOM 2462 O O . HIS A 1 310 ? 29.144 6.168 -25.718 1.00 91.38 310 HIS A O 1
ATOM 2468 N N . LEU A 1 311 ? 30.558 7.063 -24.236 1.00 92.19 311 LEU A N 1
ATOM 2469 C CA . LEU A 1 311 ? 29.750 8.264 -23.991 1.00 92.19 311 LEU A CA 1
ATOM 2470 C C . LEU A 1 311 ? 29.368 9.054 -25.267 1.00 92.19 311 LEU A C 1
ATOM 2472 O O . LEU A 1 311 ? 28.216 9.488 -25.365 1.00 92.19 311 LEU A O 1
ATOM 2476 N N . PRO A 1 312 ? 30.248 9.237 -26.275 1.00 93.56 312 PRO A N 1
ATOM 2477 C CA . PRO A 1 312 ? 29.863 9.836 -27.554 1.00 93.56 312 PRO A CA 1
ATOM 2478 C C . PRO A 1 312 ? 28.765 9.056 -28.290 1.00 93.56 312 PRO A C 1
ATOM 2480 O O . PRO A 1 312 ? 27.907 9.677 -28.918 1.00 93.56 312 PRO A O 1
ATOM 2483 N N . ASN A 1 313 ? 28.748 7.723 -28.180 1.00 93.56 313 ASN A N 1
ATOM 2484 C CA . ASN A 1 313 ? 27.719 6.880 -28.793 1.00 93.56 313 ASN A CA 1
ATOM 2485 C C . ASN A 1 313 ? 26.374 7.078 -28.087 1.00 93.56 313 ASN A C 1
ATOM 2487 O O . ASN A 1 313 ? 25.366 7.308 -28.753 1.00 93.56 313 ASN A O 1
ATOM 2491 N N . TRP A 1 314 ? 26.371 7.114 -26.747 1.00 93.62 314 TRP A N 1
ATOM 2492 C CA . TRP A 1 314 ? 25.177 7.449 -25.959 1.00 93.62 314 TRP A CA 1
ATOM 2493 C C . TRP A 1 314 ? 24.635 8.831 -26.321 1.00 93.62 314 TRP A C 1
ATOM 2495 O O . TRP A 1 314 ? 23.432 8.999 -26.525 1.00 93.62 314 TRP A O 1
ATOM 2505 N N . LYS A 1 315 ? 25.528 9.817 -26.462 1.00 93.19 315 LYS A N 1
ATOM 2506 C CA . LYS A 1 315 ? 25.176 11.176 -26.882 1.00 93.19 315 LYS A CA 1
ATOM 2507 C C . LYS A 1 315 ? 24.547 11.194 -28.270 1.00 93.19 315 LYS A C 1
ATOM 2509 O O . LYS A 1 315 ? 23.522 11.838 -28.456 1.00 93.19 315 LYS A O 1
ATOM 2514 N N . SER A 1 316 ? 25.158 10.505 -29.229 1.00 91.56 316 SER A N 1
ATOM 2515 C CA . SER A 1 316 ? 24.665 10.428 -30.604 1.00 91.56 316 SER A CA 1
ATOM 2516 C C . SER A 1 316 ? 23.275 9.791 -30.651 1.00 91.56 316 SER A C 1
ATOM 2518 O O . SER A 1 316 ? 22.346 10.391 -31.181 1.00 91.56 316 SER A O 1
ATOM 2520 N N . LEU A 1 317 ? 23.097 8.632 -30.011 1.00 91.88 317 LEU A N 1
ATOM 2521 C CA . LEU A 1 317 ? 21.831 7.900 -30.042 1.00 91.88 317 LEU A CA 1
ATOM 2522 C C . LEU A 1 317 ? 20.690 8.654 -29.341 1.00 91.88 317 LEU A C 1
ATOM 2524 O O . LEU A 1 317 ? 19.548 8.626 -29.797 1.00 91.88 317 LEU A O 1
ATOM 2528 N N . CYS A 1 318 ? 20.990 9.357 -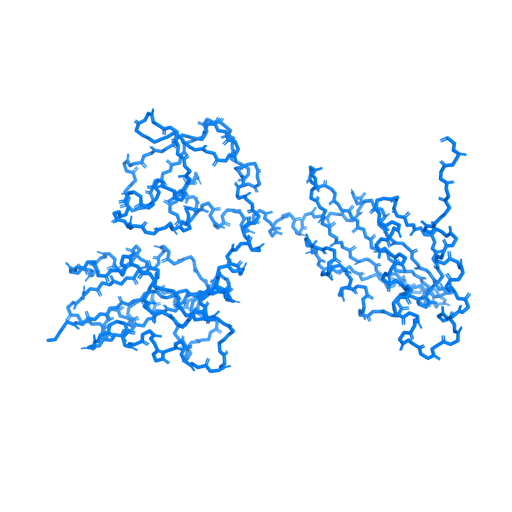28.246 1.00 90.81 318 CYS A N 1
ATOM 2529 C CA . CYS A 1 318 ? 19.971 10.058 -27.469 1.00 90.81 318 CYS A CA 1
ATOM 2530 C C . CYS A 1 318 ? 19.692 11.489 -27.955 1.00 90.81 318 CYS A C 1
ATOM 2532 O O . CYS A 1 318 ? 18.603 12.001 -27.723 1.00 90.81 318 CYS A O 1
ATOM 2534 N N . LEU A 1 319 ? 20.647 12.166 -28.599 1.00 82.94 319 LEU A N 1
ATOM 2535 C CA . LEU A 1 319 ? 20.509 13.582 -28.974 1.00 82.94 319 LEU A CA 1
ATOM 2536 C C . LEU A 1 319 ? 20.416 13.826 -30.484 1.00 82.94 319 LEU A C 1
ATOM 2538 O O . LEU A 1 319 ? 20.409 14.983 -30.905 1.00 82.94 319 LEU A O 1
ATOM 2542 N N . GLN A 1 320 ? 20.342 12.785 -31.317 1.00 69.12 320 GLN A N 1
ATOM 2543 C CA . GLN A 1 320 ? 20.048 12.981 -32.735 1.00 69.12 320 GLN A CA 1
ATOM 2544 C C . GLN A 1 320 ? 18.641 13.576 -32.918 1.00 69.12 320 GLN A C 1
ATOM 2546 O O . GLN A 1 320 ? 17.632 13.007 -32.494 1.00 69.12 320 GLN A O 1
ATOM 2551 N N . ASN A 1 321 ? 18.608 14.761 -33.538 1.00 50.09 321 ASN A N 1
ATOM 2552 C CA . ASN A 1 321 ? 17.399 15.460 -33.957 1.00 50.09 321 ASN A CA 1
ATOM 2553 C C . ASN A 1 321 ? 16.631 14.592 -34.959 1.00 50.09 321 ASN A C 1
ATOM 2555 O O . ASN A 1 321 ? 17.171 14.252 -36.012 1.00 50.09 321 ASN A O 1
ATOM 2559 N N . ASN A 1 322 ? 15.363 14.304 -34.670 1.00 45.72 322 ASN A N 1
ATOM 2560 C CA . ASN A 1 322 ? 14.423 13.840 -35.685 1.00 45.72 322 ASN A CA 1
ATOM 2561 C C . ASN A 1 322 ? 14.146 15.020 -36.637 1.00 45.72 322 ASN A C 1
ATOM 2563 O O . ASN A 1 322 ? 13.252 15.822 -36.386 1.00 45.72 322 ASN A O 1
ATOM 2567 N N . ASN A 1 323 ? 14.963 15.160 -37.680 1.00 41.16 323 ASN A N 1
ATOM 2568 C CA . ASN A 1 323 ? 14.586 15.869 -38.898 1.00 41.16 323 ASN A CA 1
ATOM 2569 C C . ASN A 1 323 ? 14.187 14.815 -39.936 1.00 41.16 323 ASN A C 1
ATOM 2571 O O . ASN A 1 323 ? 14.975 14.510 -40.826 1.00 41.16 323 ASN A O 1
ATOM 2575 N N . GLU A 1 324 ? 12.982 14.275 -39.782 1.00 34.25 324 GLU A N 1
ATOM 2576 C CA . GLU A 1 324 ? 12.117 13.791 -40.865 1.00 34.25 324 GLU A CA 1
ATOM 2577 C C . GLU A 1 324 ? 10.675 14.163 -40.515 1.00 34.25 324 GLU A C 1
ATOM 2579 O O . GLU A 1 324 ? 10.284 13.972 -39.339 1.00 34.25 324 GLU A O 1
#

Foldseek 3Di:
DFKKWFWKDWLVDPLKIFIDIDPDDPLVVQCVQQPDPVHPAGIFTPWMATFPDRVVLLVCLCVVQVVQDPDNVGRMGRHQSLVSVVSVVVGGPGTPRDLDGRDDDVVNVVSVVVSVVVVPPPQFCVLLVHDQQFKKAFSVHRVFIWGRHHRAWIAGPNDIDGLQVVNCVVVVHPDTDPSQSGIDGPNHRSVVSNVVSVVVVQVPDDLVQFDFQWWFDDPFWIKTWTWDDDPPWTKIKIKTWGNPVVVVPDDIDIDIDTIDGDPVVSVVVVVVDPRLLTATDAHDLVCLVVQLVSSVVSLVVDPDPSSVVRNVRSCCRSPDDPPD